Protein AF-A0A931EG71-F1 (afdb_monomer_lite)

Sequence (239 aa):
MAGKKSAISSMVRKRIFQESNSRCAICENADIAVLDIHHIVSVKDGGADAPENLVVLCANCHRKVTHGFLSREEVLAAKRSASTLGSTARGHQRRSANVVSIGGDVHGSIIANNVHLGTKHLPRPKGHPPGSIGADLPKKNYVDYLIRRYHDFRKADESFGRGERFENYNYAILHKNIERTFKAKTFYIPVHRFAELVAYLLSHIDQTIVGKTNRSREIRNYETYEEYLAKQRFGESSP

Secondary structure (DSSP, 8-state):
-----PPPPHHHHHHHHHHTTTS-TTT----GGGEEEEESS-GGGT--S-GGGEEEEEHHHHHHHHTTSS-HHHHHHHHHHHHHHHHH------S--------S-GGGS---S-------PPPP--PPPTTBTTTSHHHHHHHHHHHHHHHHHHHHHGGG--STTSTT--HHHHHHHHHHHHSS-GGGSBGGGHHHHHHHHHHHHHTSHHHHHHHHTT---S--HHHHHHHHHHTTS--

pLDDT: mean 76.43, std 16.27, range [29.75, 94.38]

Structure (mmCIF, N/CA/C/O backbone):
data_AF-A0A931EG71-F1
#
_entry.id   AF-A0A931EG71-F1
#
loop_
_atom_site.group_PDB
_atom_site.id
_atom_site.type_symbol
_atom_site.label_atom_id
_atom_site.label_alt_id
_atom_site.label_comp_id
_atom_site.label_asym_id
_atom_site.label_entity_id
_atom_site.label_seq_id
_atom_site.pdbx_PDB_ins_code
_atom_site.Cartn_x
_atom_site.Cartn_y
_atom_site.Cartn_z
_atom_site.occupancy
_atom_site.B_iso_or_equiv
_atom_site.auth_seq_id
_atom_site.auth_comp_id
_atom_site.auth_asym_id
_atom_site.auth_atom_id
_atom_site.pdbx_PDB_model_num
ATOM 1 N N . MET A 1 1 ? 51.440 -8.183 -17.805 1.00 33.91 1 MET A N 1
ATOM 2 C CA . MET A 1 1 ? 50.604 -7.749 -16.665 1.00 33.91 1 MET A CA 1
ATOM 3 C C . MET A 1 1 ? 49.154 -7.688 -17.123 1.00 33.91 1 MET A C 1
ATOM 5 O O . MET A 1 1 ? 48.846 -6.913 -18.017 1.00 33.91 1 MET A O 1
ATOM 9 N N . ALA A 1 2 ? 48.298 -8.581 -16.622 1.00 37.91 2 ALA A N 1
ATOM 10 C CA . ALA A 1 2 ? 46.907 -8.691 -17.062 1.00 37.91 2 ALA A CA 1
ATOM 11 C C . ALA A 1 2 ? 46.044 -7.645 -16.336 1.00 37.91 2 ALA A C 1
ATOM 13 O O . ALA A 1 2 ? 45.791 -7.766 -15.140 1.00 37.91 2 ALA A O 1
ATOM 14 N N . GLY A 1 3 ? 45.639 -6.597 -17.059 1.00 39.62 3 GLY A N 1
ATOM 15 C CA . GLY A 1 3 ? 44.781 -5.531 -16.548 1.00 39.62 3 GLY A CA 1
ATOM 16 C C . GLY A 1 3 ? 43.428 -6.066 -16.072 1.00 39.62 3 GLY A C 1
ATOM 17 O O . GLY A 1 3 ? 42.742 -6.806 -16.777 1.00 39.62 3 GLY A O 1
ATOM 18 N N . LYS A 1 4 ? 43.073 -5.691 -14.844 1.00 40.22 4 LYS A N 1
ATOM 19 C CA . LYS A 1 4 ? 41.820 -5.993 -14.146 1.00 40.22 4 LYS A CA 1
ATOM 20 C C . LYS A 1 4 ? 40.632 -5.505 -14.992 1.00 40.22 4 LYS A C 1
ATOM 22 O O . LYS A 1 4 ? 40.483 -4.305 -15.188 1.00 40.22 4 LYS A O 1
ATOM 27 N N . LYS A 1 5 ? 39.805 -6.422 -15.511 1.00 48.66 5 LYS A N 1
ATOM 28 C CA . LYS A 1 5 ? 38.585 -6.084 -16.268 1.00 48.66 5 LYS A CA 1
ATOM 29 C C . LYS A 1 5 ? 37.619 -5.333 -15.341 1.00 48.66 5 LYS A C 1
ATOM 31 O O . LYS A 1 5 ? 37.105 -5.937 -14.401 1.00 48.66 5 LYS A O 1
ATOM 36 N N . SER A 1 6 ? 37.379 -4.042 -15.569 1.00 57.34 6 SER A N 1
ATOM 37 C CA . SER A 1 6 ? 36.251 -3.347 -14.945 1.00 57.34 6 SER A CA 1
ATOM 38 C C . SER A 1 6 ? 34.958 -3.919 -15.524 1.00 57.34 6 SER A C 1
ATOM 40 O O . SER A 1 6 ? 34.814 -4.067 -16.735 1.00 57.34 6 SER A O 1
ATOM 42 N N . ALA A 1 7 ? 34.028 -4.319 -14.661 1.00 71.00 7 ALA A N 1
ATOM 43 C CA . ALA A 1 7 ? 32.705 -4.729 -15.108 1.00 71.00 7 ALA A CA 1
ATOM 44 C C . ALA A 1 7 ? 31.924 -3.481 -15.549 1.00 71.00 7 ALA A C 1
ATOM 46 O O . ALA A 1 7 ? 31.849 -2.512 -14.791 1.00 71.00 7 ALA A O 1
ATOM 47 N N . ILE A 1 8 ? 31.326 -3.512 -16.746 1.00 79.19 8 ILE A N 1
ATOM 48 C CA . ILE A 1 8 ? 30.422 -2.452 -17.217 1.00 79.19 8 ILE A CA 1
ATOM 49 C C . ILE A 1 8 ? 29.322 -2.256 -16.166 1.00 79.19 8 ILE A C 1
ATOM 51 O O . ILE A 1 8 ? 28.672 -3.221 -15.754 1.00 79.19 8 ILE A O 1
ATOM 55 N N . SER A 1 9 ? 29.101 -1.008 -15.747 1.00 85.44 9 SER A N 1
ATOM 56 C CA . SER A 1 9 ? 28.069 -0.668 -14.763 1.00 85.44 9 SER A CA 1
ATOM 57 C C . SER A 1 9 ? 26.689 -1.187 -15.188 1.00 85.44 9 SER A C 1
ATOM 59 O O . SER A 1 9 ? 26.303 -1.109 -16.358 1.00 85.44 9 SER A O 1
ATOM 61 N N . SER A 1 10 ? 25.905 -1.668 -14.220 1.00 84.50 10 SER A N 1
ATOM 62 C CA . SER A 1 10 ? 24.545 -2.179 -14.437 1.00 84.50 10 SER A CA 1
ATOM 63 C C . SER A 1 10 ? 23.624 -1.150 -15.107 1.00 84.50 10 SER A C 1
ATOM 65 O O . SER A 1 10 ? 22.796 -1.515 -15.945 1.00 84.50 10 SER A O 1
ATOM 67 N N . MET A 1 11 ? 23.806 0.139 -14.802 1.00 83.62 11 MET A N 1
ATOM 68 C CA . MET A 1 11 ? 23.059 1.238 -15.421 1.00 83.62 11 MET A CA 1
ATOM 69 C C . MET A 1 11 ? 23.388 1.390 -16.908 1.00 83.62 11 MET A C 1
ATOM 71 O O . MET A 1 11 ? 22.479 1.523 -17.727 1.00 83.62 11 MET A O 1
ATOM 75 N N . VAL A 1 12 ? 24.674 1.325 -17.263 1.00 86.44 12 VAL A N 1
ATOM 76 C CA . VAL A 1 12 ? 25.134 1.428 -18.657 1.00 86.44 12 VAL A CA 1
ATOM 77 C C . VAL A 1 12 ? 24.670 0.209 -19.448 1.00 86.44 12 VAL A C 1
ATOM 79 O O . VAL A 1 12 ? 24.100 0.362 -20.525 1.00 86.44 12 VAL A O 1
ATOM 82 N N . ARG A 1 13 ? 24.800 -0.997 -18.878 1.00 87.81 13 ARG A N 1
ATOM 83 C CA . ARG A 1 13 ? 24.289 -2.232 -19.488 1.00 87.81 13 ARG A CA 1
ATOM 84 C C . ARG A 1 13 ? 22.800 -2.117 -19.814 1.00 87.81 13 ARG A C 1
ATOM 86 O O . ARG A 1 13 ? 22.405 -2.353 -20.951 1.00 87.81 13 ARG A O 1
ATOM 93 N N . LYS A 1 14 ? 21.977 -1.706 -18.844 1.00 87.25 14 LYS A N 1
ATOM 94 C CA . LYS A 1 14 ? 20.531 -1.535 -19.046 1.00 87.25 14 LYS A CA 1
ATOM 95 C C . LYS A 1 14 ? 20.222 -0.514 -20.142 1.00 87.25 14 LYS A C 1
ATOM 97 O O . LYS A 1 14 ? 19.368 -0.774 -20.984 1.00 87.25 14 LYS A O 1
ATOM 102 N N . ARG A 1 15 ? 20.929 0.618 -20.145 1.00 86.75 15 ARG A N 1
ATOM 103 C CA . ARG A 1 15 ? 20.759 1.678 -21.144 1.00 86.75 15 ARG A CA 1
ATOM 104 C C . ARG A 1 15 ? 21.063 1.187 -22.560 1.00 86.75 15 ARG A C 1
ATOM 106 O O . ARG A 1 15 ? 20.257 1.414 -23.448 1.00 86.75 15 ARG A O 1
ATOM 113 N N . ILE A 1 16 ? 22.156 0.456 -22.755 1.00 88.38 16 ILE A N 1
ATOM 114 C CA . ILE A 1 16 ? 22.557 -0.055 -24.073 1.00 88.38 16 ILE A CA 1
ATOM 115 C C . ILE A 1 16 ? 21.573 -1.093 -24.626 1.00 88.38 16 ILE A C 1
ATOM 117 O O . ILE A 1 16 ? 21.198 -1.026 -25.794 1.00 88.38 16 ILE A O 1
ATOM 121 N N . PHE A 1 17 ? 21.078 -2.003 -23.783 1.00 89.62 17 PHE A N 1
ATOM 122 C CA . PHE A 1 17 ? 20.014 -2.936 -24.178 1.00 89.62 17 PHE A CA 1
ATOM 123 C C . PHE A 1 17 ? 18.684 -2.233 -24.475 1.00 89.62 17 PHE A C 1
ATOM 125 O O . PHE A 1 17 ? 17.897 -2.715 -25.288 1.00 89.62 17 PHE A O 1
ATOM 132 N N . GLN A 1 18 ? 18.419 -1.099 -23.828 1.00 84.50 18 GLN A N 1
ATOM 133 C CA . GLN A 1 18 ? 17.250 -0.279 -24.125 1.00 84.50 18 GLN A CA 1
ATOM 134 C C . GLN A 1 18 ? 17.413 0.470 -25.456 1.00 84.50 18 GLN A C 1
ATOM 136 O O . GLN A 1 18 ? 16.486 0.468 -26.261 1.00 84.50 18 GLN A O 1
ATOM 141 N N . GLU A 1 19 ? 18.584 1.060 -25.711 1.00 84.69 19 GLU A N 1
ATOM 142 C CA . GLU A 1 19 ? 18.917 1.742 -26.970 1.00 84.69 19 GLU A CA 1
ATOM 143 C C . GLU A 1 19 ? 18.832 0.795 -28.174 1.00 84.69 19 GLU A C 1
ATOM 145 O O . GLU A 1 19 ? 18.360 1.199 -29.232 1.00 84.69 19 GLU A O 1
ATOM 150 N N . SER A 1 20 ? 19.215 -0.476 -28.011 1.00 83.94 20 SER A N 1
ATOM 151 C CA . SER A 1 20 ? 19.126 -1.486 -29.073 1.00 83.94 20 SER A CA 1
ATOM 152 C C . SER A 1 20 ? 17.763 -2.180 -29.181 1.00 83.94 20 SER A C 1
ATOM 154 O O . SER A 1 20 ? 17.624 -3.134 -29.947 1.00 83.94 20 SER A O 1
ATOM 156 N N . ASN A 1 21 ? 16.768 -1.766 -28.385 1.00 87.19 21 ASN A N 1
ATOM 157 C CA . ASN A 1 21 ? 15.480 -2.454 -28.249 1.00 87.19 21 ASN A CA 1
ATOM 158 C C . ASN A 1 21 ? 15.634 -3.970 -27.984 1.00 87.19 21 ASN A C 1
ATOM 160 O O . ASN A 1 21 ? 14.876 -4.791 -28.500 1.00 87.19 21 ASN A O 1
ATOM 164 N N . SER A 1 22 ? 16.659 -4.343 -27.207 1.00 89.88 22 SER A N 1
ATOM 165 C CA . SER A 1 22 ? 17.035 -5.729 -26.896 1.00 89.88 22 SER A CA 1
ATOM 166 C C . SER A 1 22 ? 17.212 -6.611 -28.135 1.00 89.88 22 SER A C 1
ATOM 168 O O . SER A 1 22 ? 16.825 -7.777 -28.143 1.00 89.88 22 SER A O 1
ATOM 170 N N . ARG A 1 23 ? 17.801 -6.044 -29.192 1.00 90.94 23 ARG A N 1
ATOM 171 C CA . ARG A 1 23 ? 18.134 -6.743 -30.434 1.00 90.94 23 ARG A CA 1
ATOM 172 C C . ARG A 1 23 ? 19.602 -6.566 -30.791 1.00 90.94 23 ARG A C 1
ATOM 174 O O . ARG A 1 23 ? 20.257 -5.616 -30.358 1.00 90.94 23 ARG A O 1
ATOM 181 N N . CYS A 1 24 ? 20.114 -7.488 -31.600 1.00 92.62 24 CYS A N 1
ATOM 182 C CA . CYS A 1 24 ? 21.411 -7.341 -32.250 1.00 92.62 24 CYS A CA 1
ATOM 183 C C . CYS A 1 24 ? 21.376 -6.151 -33.219 1.00 92.62 24 CYS A C 1
ATOM 185 O O . CYS A 1 24 ? 20.519 -6.110 -34.097 1.00 92.62 24 CYS A O 1
ATOM 187 N N . ALA A 1 25 ? 22.340 -5.234 -33.122 1.00 91.12 25 ALA A N 1
ATOM 188 C CA . ALA A 1 25 ? 22.401 -4.054 -33.987 1.00 91.12 25 ALA A CA 1
ATOM 189 C C . ALA A 1 25 ? 22.634 -4.378 -35.477 1.00 91.12 25 ALA A C 1
ATOM 191 O O . ALA A 1 25 ? 22.401 -3.523 -36.320 1.00 91.12 25 ALA A O 1
ATOM 192 N N . ILE A 1 26 ? 23.103 -5.590 -35.804 1.00 90.31 26 ILE A N 1
ATOM 193 C CA . ILE A 1 26 ? 23.514 -5.971 -37.168 1.00 90.31 26 ILE A CA 1
ATOM 194 C C . ILE A 1 26 ? 22.490 -6.873 -37.858 1.00 90.31 26 ILE A C 1
ATOM 196 O O . ILE A 1 26 ? 22.184 -6.670 -39.024 1.00 90.31 26 ILE A O 1
ATOM 200 N N . CYS A 1 27 ? 21.985 -7.894 -37.164 1.00 90.12 27 CYS A N 1
ATOM 201 C CA . CYS A 1 27 ? 21.067 -8.882 -37.745 1.00 90.12 27 CYS A CA 1
ATOM 202 C C . CYS A 1 27 ? 19.689 -8.911 -37.077 1.00 90.12 27 CYS A C 1
ATOM 204 O O . CYS A 1 27 ? 18.918 -9.832 -37.319 1.00 90.12 27 CYS A O 1
ATOM 206 N N . GLU A 1 28 ? 19.415 -7.958 -36.182 1.00 87.12 28 GLU A N 1
ATOM 207 C CA . GLU A 1 28 ? 18.121 -7.757 -35.514 1.00 87.12 28 GLU A CA 1
ATOM 208 C C . GLU A 1 28 ? 17.595 -8.933 -34.676 1.00 87.12 28 GLU A C 1
ATOM 210 O O . GLU A 1 28 ? 16.453 -8.893 -34.205 1.00 87.12 28 GLU A O 1
ATOM 215 N N . ASN A 1 29 ? 18.426 -9.956 -34.435 1.00 88.94 29 ASN A N 1
ATOM 216 C CA . ASN A 1 29 ? 18.076 -11.087 -33.580 1.00 88.94 29 ASN A CA 1
ATOM 217 C C . ASN A 1 29 ? 17.620 -10.585 -32.198 1.00 88.94 29 ASN A C 1
ATOM 219 O O . ASN A 1 29 ? 18.338 -9.815 -31.556 1.00 88.94 29 ASN A O 1
ATOM 223 N N . ALA A 1 30 ? 16.432 -11.022 -31.779 1.00 88.38 30 ALA A N 1
ATOM 224 C CA . ALA A 1 30 ? 15.749 -10.610 -30.556 1.00 88.38 30 ALA A CA 1
ATOM 225 C C . ALA A 1 30 ? 15.882 -11.622 -29.404 1.00 88.38 30 ALA A C 1
ATOM 227 O O . ALA A 1 30 ? 15.316 -11.401 -28.334 1.00 88.38 30 ALA A O 1
ATOM 228 N N . ASP A 1 31 ? 16.591 -12.736 -29.606 1.00 89.06 31 ASP A N 1
ATOM 229 C CA . ASP A 1 31 ? 16.857 -13.694 -28.536 1.00 89.06 31 ASP A CA 1
ATOM 230 C C . ASP A 1 31 ? 17.871 -13.116 -27.540 1.00 89.06 31 ASP A C 1
ATOM 232 O O . ASP A 1 31 ? 19.080 -13.121 -27.766 1.00 89.06 31 ASP A O 1
ATOM 236 N N . ILE A 1 32 ? 17.352 -12.609 -26.420 1.00 86.88 32 ILE A N 1
ATOM 237 C CA . ILE A 1 32 ? 18.114 -11.934 -25.365 1.00 86.88 32 ILE A CA 1
ATOM 238 C C . ILE A 1 32 ? 19.208 -12.842 -24.783 1.00 86.88 32 ILE A C 1
ATOM 240 O O . ILE A 1 32 ? 20.245 -12.333 -24.360 1.00 86.88 32 ILE A O 1
ATOM 244 N N . ALA A 1 33 ? 19.017 -14.168 -24.781 1.00 88.12 33 ALA A N 1
ATOM 245 C CA . ALA A 1 33 ? 19.961 -15.108 -24.176 1.00 88.12 33 ALA A CA 1
ATOM 246 C C . ALA A 1 33 ? 21.307 -15.178 -24.914 1.00 88.12 33 ALA A C 1
ATOM 248 O O . ALA A 1 33 ? 22.312 -15.557 -24.316 1.00 88.12 33 ALA A O 1
ATOM 249 N N . VAL A 1 34 ? 21.336 -14.800 -26.196 1.00 89.25 34 VAL A N 1
ATOM 250 C CA . VAL A 1 34 ? 22.542 -14.843 -27.041 1.00 89.25 34 VAL A CA 1
ATOM 251 C C . VAL A 1 34 ? 23.130 -13.460 -27.330 1.00 89.25 34 VAL A C 1
ATOM 253 O O . VAL A 1 34 ? 24.045 -13.352 -28.153 1.00 89.25 34 VAL A O 1
ATOM 256 N N . LEU A 1 35 ? 22.578 -12.404 -26.719 1.00 92.12 35 LEU A N 1
ATOM 257 C CA . LEU A 1 35 ? 23.026 -11.024 -26.894 1.00 92.12 35 LEU A CA 1
ATOM 258 C C . LEU A 1 35 ? 24.082 -10.643 -25.858 1.00 92.12 35 LEU A C 1
ATOM 260 O O . LEU A 1 35 ? 23.861 -10.738 -24.652 1.00 92.12 35 LEU A O 1
ATOM 264 N N . ASP A 1 36 ? 25.179 -10.085 -26.353 1.00 91.81 36 ASP A N 1
ATOM 265 C CA . ASP A 1 36 ? 26.282 -9.564 -25.563 1.00 91.81 36 ASP A CA 1
ATOM 266 C C . ASP A 1 36 ? 26.619 -8.126 -25.967 1.00 91.81 36 ASP A C 1
ATOM 268 O O . ASP A 1 36 ? 26.303 -7.660 -27.066 1.00 91.81 36 ASP A O 1
ATOM 272 N N . ILE A 1 37 ? 27.267 -7.404 -25.051 1.00 92.50 37 ILE A N 1
ATOM 273 C CA . ILE A 1 37 ? 27.765 -6.052 -25.309 1.00 92.50 37 ILE A CA 1
ATOM 274 C C . ILE A 1 37 ? 29.190 -6.146 -25.842 1.00 92.50 37 ILE A C 1
ATOM 276 O O . ILE A 1 37 ? 30.062 -6.732 -25.203 1.00 92.50 37 ILE A O 1
ATOM 280 N N . HIS A 1 38 ? 29.416 -5.511 -26.983 1.00 90.12 38 HIS A N 1
ATOM 281 C CA . HIS A 1 38 ? 30.714 -5.376 -27.620 1.00 90.12 38 HIS A CA 1
ATOM 282 C C . HIS A 1 38 ? 31.219 -3.932 -27.531 1.00 90.12 38 HIS A C 1
ATOM 284 O O . HIS A 1 38 ? 30.452 -2.988 -27.742 1.00 90.12 38 HIS A O 1
ATOM 290 N N . HIS A 1 39 ? 32.512 -3.762 -27.256 1.00 91.56 39 HIS A N 1
ATOM 291 C CA . HIS A 1 39 ? 33.197 -2.473 -27.347 1.00 91.56 39 HIS A CA 1
ATOM 292 C C . HIS A 1 39 ? 33.648 -2.218 -28.785 1.00 91.56 39 HIS A C 1
ATOM 294 O O . HIS A 1 39 ? 34.433 -2.988 -29.324 1.00 91.56 39 HIS A O 1
ATOM 300 N N . ILE A 1 40 ? 33.186 -1.124 -29.390 1.00 88.56 40 ILE A N 1
ATOM 301 C CA . ILE A 1 40 ? 33.523 -0.737 -30.771 1.00 88.56 40 ILE A CA 1
ATOM 302 C C . ILE A 1 40 ? 35.018 -0.415 -30.898 1.00 88.56 40 ILE A C 1
ATOM 304 O O . ILE A 1 40 ? 35.665 -0.794 -31.871 1.00 88.56 40 ILE A O 1
ATOM 308 N N . VAL A 1 41 ? 35.567 0.295 -29.912 1.00 86.62 41 VAL A N 1
ATOM 309 C CA . VAL A 1 41 ? 37.006 0.3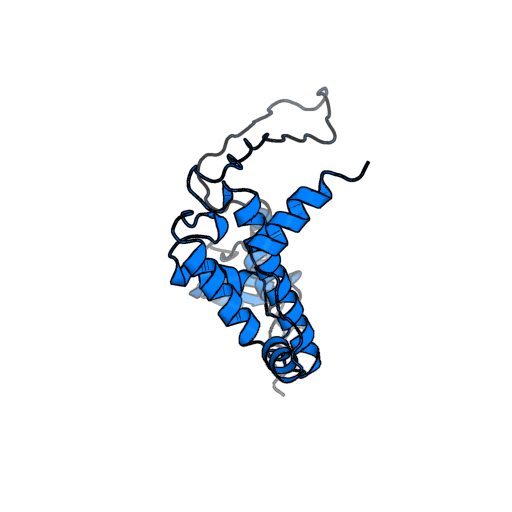95 -29.658 1.00 86.62 41 VAL A CA 1
ATOM 310 C C . VAL A 1 41 ? 37.320 -0.543 -28.513 1.00 86.62 41 VAL A C 1
ATOM 312 O O . VAL A 1 41 ? 36.786 -0.361 -27.417 1.00 86.62 41 VAL A O 1
ATOM 315 N N . SER A 1 42 ? 38.184 -1.525 -28.754 1.00 84.44 42 SER A N 1
ATOM 316 C CA . SER A 1 42 ? 38.588 -2.487 -27.732 1.00 84.44 42 SER A CA 1
ATOM 317 C C . SER A 1 42 ? 39.169 -1.780 -26.508 1.00 84.44 42 SER A C 1
ATOM 319 O O . SER A 1 42 ? 39.898 -0.797 -26.624 1.00 84.44 42 SER A O 1
ATOM 321 N N . VAL A 1 43 ? 38.950 -2.345 -25.320 1.00 83.94 43 VAL A N 1
ATOM 322 C CA . VAL A 1 43 ? 39.554 -1.840 -24.070 1.00 83.94 43 VAL A CA 1
ATOM 323 C C . VAL A 1 43 ? 41.089 -1.816 -24.149 1.00 83.94 43 VAL A C 1
ATOM 325 O O . VAL A 1 43 ? 41.727 -0.929 -23.592 1.00 83.94 43 VAL A O 1
ATOM 328 N N . LYS A 1 44 ? 41.694 -2.759 -24.889 1.00 81.06 44 LYS A N 1
ATOM 329 C CA . LYS A 1 44 ? 43.148 -2.800 -25.136 1.00 81.06 44 LYS A CA 1
ATOM 330 C C . LYS A 1 44 ? 43.661 -1.589 -25.923 1.00 81.06 44 LYS A C 1
ATOM 332 O O . LYS A 1 44 ? 44.795 -1.184 -25.704 1.00 81.06 44 LYS A O 1
ATOM 337 N N . ASP A 1 45 ? 42.810 -1.008 -26.765 1.00 81.19 45 ASP A N 1
ATOM 338 C CA . ASP A 1 45 ? 43.120 0.142 -27.619 1.00 81.19 45 ASP A CA 1
ATOM 339 C C . ASP A 1 45 ? 42.651 1.466 -26.980 1.00 81.19 45 ASP A C 1
ATOM 341 O O . ASP A 1 45 ? 42.534 2.486 -27.655 1.00 81.19 45 ASP A O 1
ATOM 345 N N . GLY A 1 46 ? 42.341 1.458 -25.675 1.00 81.31 46 GLY A N 1
ATOM 346 C CA . GLY A 1 46 ? 41.891 2.638 -24.929 1.00 81.31 46 GLY A CA 1
ATOM 347 C C . GLY A 1 46 ? 40.384 2.909 -24.992 1.00 81.31 46 GLY A C 1
ATOM 348 O O . GLY A 1 46 ? 39.942 4.006 -24.655 1.00 81.31 46 GLY A O 1
ATOM 349 N N . GLY A 1 47 ? 39.573 1.935 -25.414 1.00 83.44 47 GLY A N 1
ATOM 350 C CA . GLY A 1 47 ? 38.119 2.075 -25.447 1.00 83.44 47 GLY A CA 1
ATOM 351 C C . GLY A 1 47 ? 37.489 2.221 -24.058 1.00 83.44 47 GLY A C 1
ATOM 352 O O . GLY A 1 47 ? 37.680 1.368 -23.192 1.00 83.44 47 GLY A O 1
ATOM 353 N N . ALA A 1 48 ? 36.694 3.275 -23.862 1.00 84.62 48 ALA A N 1
ATOM 354 C CA . ALA A 1 48 ? 35.957 3.519 -22.622 1.00 84.62 48 ALA A CA 1
ATOM 355 C C . ALA A 1 48 ? 34.682 2.659 -22.511 1.00 84.62 48 ALA A C 1
ATOM 357 O O . ALA A 1 48 ? 34.075 2.306 -23.524 1.00 84.62 48 ALA A O 1
ATOM 358 N N . ASP A 1 49 ? 34.206 2.430 -21.281 1.00 86.31 49 ASP A N 1
ATOM 359 C CA . ASP A 1 49 ? 32.894 1.826 -20.963 1.00 86.31 49 ASP A CA 1
ATOM 360 C C . ASP A 1 49 ? 31.726 2.830 -21.132 1.00 86.31 49 ASP A C 1
ATOM 362 O O . ASP A 1 49 ? 30.716 2.782 -20.427 1.00 86.31 49 ASP A O 1
ATOM 366 N N . ALA A 1 50 ? 31.882 3.789 -22.046 1.00 85.31 50 ALA A N 1
ATOM 367 C CA . ALA A 1 50 ? 30.896 4.818 -22.337 1.00 85.31 50 ALA A CA 1
ATOM 368 C C . ALA A 1 50 ? 29.840 4.274 -23.310 1.00 85.31 50 ALA A C 1
ATOM 370 O O . ALA A 1 50 ? 30.189 3.511 -24.218 1.00 85.31 50 ALA A O 1
ATOM 371 N N . PRO A 1 51 ? 28.555 4.646 -23.168 1.00 85.19 51 PRO A N 1
ATOM 372 C CA . PRO A 1 51 ? 27.501 4.091 -24.001 1.00 85.19 51 PRO A CA 1
ATOM 373 C C . PRO A 1 51 ? 27.748 4.327 -25.494 1.00 85.19 51 PRO A C 1
ATOM 375 O O . PRO A 1 51 ? 27.389 3.481 -26.299 1.00 85.19 51 PRO A O 1
ATOM 378 N N . GLU A 1 52 ? 28.454 5.388 -25.885 1.00 86.31 52 GLU A N 1
ATOM 379 C CA . GLU A 1 52 ? 28.841 5.713 -27.262 1.00 86.31 52 GLU A CA 1
ATOM 380 C C . GLU A 1 52 ? 29.815 4.688 -27.869 1.00 86.31 52 GLU A C 1
ATOM 382 O O . GLU A 1 52 ? 29.780 4.454 -29.079 1.00 86.31 52 GLU A O 1
ATOM 387 N N . ASN A 1 53 ? 30.600 3.996 -27.041 1.00 90.06 53 ASN A N 1
ATOM 388 C CA . ASN A 1 53 ? 31.559 2.972 -27.457 1.00 90.06 53 ASN A CA 1
ATOM 389 C C . ASN A 1 53 ? 31.011 1.533 -27.354 1.00 90.06 53 ASN A C 1
ATOM 391 O O . ASN A 1 53 ? 31.714 0.583 -27.683 1.00 90.06 53 ASN A O 1
ATOM 395 N N . LEU A 1 54 ? 29.765 1.345 -26.908 1.00 91.19 54 LEU A N 1
ATOM 396 C CA . LEU A 1 54 ? 29.169 0.021 -26.685 1.00 91.19 54 LEU A CA 1
ATOM 397 C C . LEU A 1 54 ? 28.070 -0.295 -27.705 1.00 91.19 54 LEU A C 1
ATOM 399 O O . LEU A 1 54 ? 27.320 0.591 -28.111 1.00 91.19 54 LEU A O 1
ATOM 403 N N . VAL A 1 55 ? 27.941 -1.556 -28.112 1.00 92.25 55 VAL A N 1
ATOM 404 C CA . VAL A 1 55 ? 26.886 -2.018 -29.029 1.00 92.25 55 VAL A CA 1
ATOM 405 C C . VAL A 1 55 ? 26.407 -3.418 -28.647 1.00 92.25 55 VAL A C 1
ATOM 407 O O . VAL A 1 55 ? 27.203 -4.249 -28.220 1.00 92.25 55 VAL A O 1
ATOM 410 N N . VAL A 1 56 ? 25.106 -3.691 -28.790 1.00 94.38 56 VAL A N 1
ATOM 411 C CA . VAL A 1 56 ? 24.535 -5.027 -28.541 1.00 94.38 56 VAL A CA 1
ATOM 412 C C . VAL A 1 56 ? 24.633 -5.877 -29.800 1.00 94.38 56 VAL A C 1
ATOM 414 O O . VAL A 1 56 ? 24.093 -5.506 -30.843 1.00 94.38 56 VAL A O 1
ATOM 417 N N . LEU A 1 57 ? 25.281 -7.036 -29.698 1.00 93.25 57 LEU A N 1
ATOM 418 C CA . LEU A 1 57 ? 25.454 -7.994 -30.789 1.00 93.25 57 LEU A CA 1
ATOM 419 C C . LEU A 1 57 ? 25.106 -9.408 -30.322 1.00 93.25 57 LEU A C 1
ATOM 421 O O . LEU A 1 57 ? 25.343 -9.765 -29.175 1.00 93.25 57 LEU A O 1
ATOM 425 N N . CYS A 1 58 ? 24.591 -10.247 -31.221 1.00 94.00 58 CYS A N 1
ATOM 426 C CA . CYS A 1 58 ? 24.484 -11.679 -30.943 1.00 94.00 58 CYS A CA 1
ATOM 427 C C . CYS A 1 58 ? 25.855 -12.365 -31.054 1.00 94.00 58 CYS A C 1
ATOM 429 O O . CYS A 1 58 ? 26.741 -11.869 -31.755 1.00 94.00 58 CYS A O 1
ATOM 431 N N . ALA A 1 59 ? 26.010 -13.550 -30.459 1.00 91.88 59 ALA A N 1
ATOM 432 C CA . ALA A 1 59 ? 27.256 -14.329 -30.493 1.00 91.88 59 ALA A CA 1
ATOM 433 C C . ALA A 1 59 ? 27.866 -14.514 -31.905 1.00 91.88 59 ALA A C 1
ATOM 435 O O . ALA A 1 59 ? 29.087 -14.552 -32.070 1.00 91.88 59 ALA A O 1
ATOM 436 N N . ASN A 1 60 ? 27.037 -14.601 -32.951 1.00 92.06 60 ASN A N 1
ATOM 437 C CA . ASN A 1 60 ? 27.509 -14.724 -34.335 1.00 92.06 60 ASN A CA 1
ATOM 438 C C . ASN A 1 60 ? 28.083 -13.410 -34.877 1.00 92.06 60 ASN A C 1
ATOM 440 O O . ASN A 1 60 ? 29.191 -13.399 -35.412 1.00 92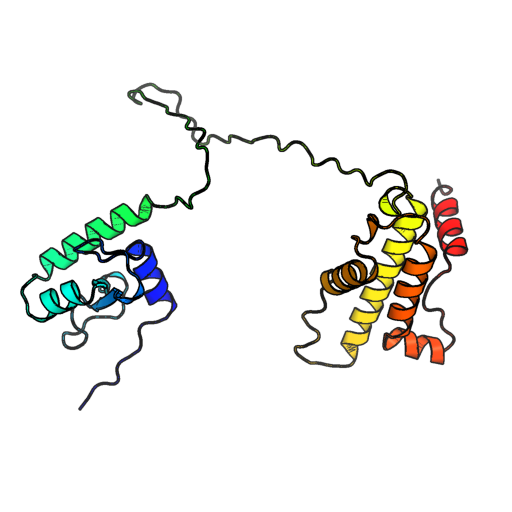.06 60 ASN A O 1
ATOM 444 N N . CYS A 1 61 ? 27.359 -12.300 -34.721 1.00 92.31 61 CYS A N 1
ATOM 445 C CA . CYS A 1 61 ? 27.828 -10.982 -35.149 1.00 92.31 61 CYS A CA 1
ATOM 446 C C . CYS A 1 61 ? 29.032 -10.519 -34.324 1.00 92.31 61 CYS A C 1
ATOM 448 O O . CYS A 1 61 ? 29.977 -9.974 -34.882 1.00 92.31 61 CYS A O 1
ATOM 450 N N . HIS A 1 62 ? 29.050 -10.819 -33.026 1.00 92.94 62 HIS A N 1
ATOM 451 C CA . HIS A 1 62 ? 30.169 -10.511 -32.143 1.00 92.94 62 HIS A CA 1
ATOM 452 C C . HIS A 1 62 ? 31.482 -11.157 -32.620 1.00 92.94 62 HIS A C 1
ATOM 454 O O . HIS A 1 62 ? 32.519 -10.493 -32.697 1.00 92.94 62 HIS A O 1
ATOM 460 N N . ARG A 1 63 ? 31.431 -12.433 -33.033 1.00 90.19 63 ARG A N 1
ATOM 461 C CA . ARG A 1 63 ? 32.581 -13.131 -33.631 1.00 90.19 63 ARG A CA 1
ATOM 462 C C . ARG A 1 63 ? 33.008 -12.510 -34.959 1.00 90.19 63 ARG A C 1
ATOM 464 O O . ARG A 1 63 ? 34.200 -12.306 -35.161 1.00 90.19 63 ARG A O 1
ATOM 471 N N . LYS A 1 64 ? 32.062 -12.168 -35.840 1.00 89.44 64 LYS A N 1
ATOM 472 C CA . LYS A 1 64 ? 32.372 -11.532 -37.135 1.00 89.44 64 LYS A CA 1
ATOM 473 C C . LYS A 1 64 ? 33.145 -10.222 -36.968 1.00 89.44 64 LYS A C 1
ATOM 475 O O . LYS A 1 64 ? 34.129 -10.023 -37.670 1.00 89.44 64 LYS A O 1
ATOM 480 N N . VAL A 1 65 ? 32.745 -9.379 -36.012 1.00 89.56 65 VAL A N 1
ATOM 481 C CA . VAL A 1 65 ? 33.460 -8.129 -35.701 1.00 89.56 65 VAL A CA 1
ATOM 482 C C . VAL A 1 65 ? 34.842 -8.421 -35.112 1.00 89.56 65 VAL A C 1
ATOM 484 O O . VAL A 1 65 ? 35.833 -7.866 -35.568 1.00 89.56 65 VAL A O 1
ATOM 487 N N . THR A 1 66 ? 34.935 -9.358 -34.163 1.00 85.81 66 THR A N 1
ATOM 488 C CA . THR A 1 66 ? 36.214 -9.722 -33.522 1.00 85.81 66 THR A CA 1
ATOM 489 C C . THR A 1 66 ? 37.248 -10.257 -34.521 1.00 85.81 66 THR A C 1
ATOM 491 O O . THR A 1 66 ? 38.438 -9.998 -34.375 1.00 85.81 66 THR A O 1
ATOM 494 N N . HIS A 1 67 ? 36.804 -10.989 -35.546 1.00 86.75 67 HIS A N 1
ATOM 495 C CA . HIS A 1 67 ? 37.663 -11.532 -36.603 1.00 86.75 67 HIS A CA 1
ATOM 496 C C . HIS A 1 67 ? 37.857 -10.581 -37.800 1.00 86.75 67 HIS A C 1
ATOM 498 O O . HIS A 1 67 ? 38.486 -10.974 -38.777 1.00 86.75 67 HIS A O 1
ATOM 504 N N . GLY A 1 68 ? 37.332 -9.351 -37.746 1.00 83.00 68 GLY A N 1
ATOM 505 C CA . GLY A 1 68 ? 37.533 -8.341 -38.790 1.00 83.00 68 GLY A CA 1
ATOM 506 C C . GLY A 1 68 ? 36.703 -8.534 -40.065 1.00 83.00 68 GLY A C 1
ATOM 507 O O . GLY A 1 68 ? 36.965 -7.867 -41.058 1.00 83.00 68 GLY A O 1
ATOM 508 N N . PHE A 1 69 ? 35.685 -9.401 -40.052 1.00 84.81 69 PHE A N 1
ATOM 509 C CA . PHE A 1 69 ? 34.739 -9.546 -41.174 1.00 84.81 69 PHE A CA 1
ATOM 510 C C . PHE A 1 69 ? 33.748 -8.384 -41.279 1.00 84.81 69 PHE A C 1
ATOM 512 O O . PHE A 1 69 ? 33.015 -8.289 -42.257 1.00 84.81 69 PHE A O 1
ATOM 519 N N . LEU A 1 70 ? 33.677 -7.555 -40.240 1.00 85.62 70 LEU A N 1
ATOM 520 C CA . LEU A 1 70 ? 32.885 -6.337 -40.194 1.00 85.62 70 LEU A CA 1
ATOM 521 C C . LEU A 1 70 ? 33.792 -5.219 -39.702 1.00 85.62 70 LEU A C 1
ATOM 523 O O . LEU A 1 70 ? 34.403 -5.330 -38.636 1.00 85.62 70 LEU A O 1
ATOM 527 N N . SER A 1 71 ? 33.877 -4.156 -40.488 1.00 86.69 71 SER A N 1
ATOM 528 C CA . SER A 1 71 ? 34.661 -2.974 -40.167 1.00 86.69 71 SER A CA 1
ATOM 529 C C . SER A 1 71 ? 34.018 -2.169 -39.036 1.00 86.69 71 SER A C 1
ATOM 531 O O . SER A 1 71 ? 32.810 -2.215 -38.782 1.00 86.69 71 SER A O 1
ATOM 533 N N . ARG A 1 72 ? 34.835 -1.364 -38.355 1.00 83.00 72 ARG A N 1
ATOM 534 C CA . ARG A 1 72 ? 34.368 -0.457 -37.298 1.00 83.00 72 ARG A CA 1
ATOM 535 C C . ARG A 1 72 ? 33.301 0.520 -37.805 1.00 83.00 72 ARG A C 1
ATOM 537 O O . ARG A 1 72 ? 32.385 0.870 -37.062 1.00 83.00 72 ARG A O 1
ATOM 544 N N . GLU A 1 73 ? 33.414 0.951 -39.056 1.00 85.38 73 GLU A N 1
ATOM 545 C CA . GLU A 1 73 ? 32.477 1.876 -39.694 1.00 85.38 73 GLU A CA 1
ATOM 546 C C . GLU A 1 73 ? 31.096 1.244 -39.882 1.00 85.38 73 GLU A C 1
ATOM 548 O O . GLU A 1 73 ? 30.088 1.873 -39.551 1.00 85.38 73 GLU A O 1
ATOM 553 N N . GLU A 1 74 ? 31.048 -0.021 -40.306 1.00 85.69 74 GLU A N 1
ATOM 554 C CA . GLU A 1 74 ? 29.807 -0.793 -40.432 1.00 85.69 74 GLU A CA 1
ATOM 555 C C . GLU A 1 74 ? 29.128 -0.994 -39.075 1.00 85.69 74 GLU A C 1
ATOM 557 O O . GLU A 1 74 ? 27.915 -0.823 -38.950 1.00 85.69 74 GLU A O 1
ATOM 562 N N . VAL A 1 75 ? 29.902 -1.282 -38.025 1.00 87.62 75 VAL A N 1
ATOM 563 C CA . VAL A 1 75 ? 29.373 -1.430 -36.660 1.00 87.62 75 VAL A CA 1
ATOM 564 C C . VAL A 1 75 ? 28.819 -0.104 -36.126 1.00 87.62 75 VAL A C 1
ATOM 566 O O . VAL A 1 75 ? 27.756 -0.078 -35.501 1.00 87.62 75 VAL A O 1
ATOM 569 N N . LEU A 1 76 ? 29.499 1.014 -36.393 1.00 87.19 76 LEU A N 1
ATOM 570 C CA . LEU A 1 76 ? 29.022 2.350 -36.027 1.00 87.19 76 LEU A CA 1
ATOM 571 C C . LEU A 1 76 ? 27.753 2.735 -36.794 1.00 87.19 76 LEU A C 1
ATOM 573 O O . LEU A 1 76 ? 26.838 3.312 -36.204 1.00 87.19 76 LEU A O 1
ATOM 577 N N . ALA A 1 77 ? 27.677 2.409 -38.085 1.00 86.38 77 ALA A N 1
ATOM 578 C CA . ALA A 1 77 ? 26.480 2.619 -38.890 1.00 86.38 77 ALA A CA 1
ATOM 579 C C . ALA A 1 77 ? 25.300 1.797 -38.355 1.00 86.38 77 ALA A C 1
ATOM 581 O O . ALA A 1 77 ? 24.235 2.358 -38.101 1.00 86.38 77 ALA A O 1
ATOM 582 N N . ALA A 1 78 ? 25.520 0.510 -38.078 1.00 84.75 78 ALA A N 1
ATOM 583 C CA . ALA A 1 78 ? 24.529 -0.388 -37.493 1.00 84.75 78 ALA A CA 1
ATOM 584 C C . ALA A 1 78 ? 24.005 0.124 -36.140 1.00 84.75 78 ALA A C 1
ATOM 586 O O . ALA A 1 78 ? 22.798 0.151 -35.895 1.00 84.75 78 ALA A O 1
ATOM 587 N N . LYS A 1 79 ? 24.898 0.618 -35.275 1.00 87.19 79 LYS A N 1
ATOM 588 C CA . LYS A 1 79 ? 24.515 1.230 -33.999 1.00 87.19 79 LYS A CA 1
ATOM 589 C C . LYS A 1 79 ? 23.645 2.475 -34.178 1.00 87.19 79 LYS A C 1
ATOM 591 O O . LYS A 1 79 ? 22.654 2.618 -33.462 1.00 87.19 79 LYS A O 1
ATOM 596 N N . ARG A 1 80 ? 24.000 3.369 -35.110 1.00 85.44 80 ARG A N 1
ATOM 597 C CA . ARG A 1 80 ? 23.196 4.567 -35.405 1.00 85.44 80 ARG A CA 1
ATOM 598 C C . ARG A 1 80 ? 21.787 4.165 -35.833 1.00 85.44 80 ARG A C 1
ATOM 600 O O . ARG A 1 80 ? 20.828 4.630 -35.221 1.00 85.44 80 ARG A O 1
ATOM 607 N N . SER A 1 81 ? 21.669 3.225 -36.768 1.00 81.69 81 SER A N 1
ATOM 608 C CA . SER A 1 81 ? 20.378 2.706 -37.231 1.00 81.69 81 SER A CA 1
ATOM 609 C C . SER A 1 81 ? 19.552 2.097 -36.091 1.00 81.69 81 SER A C 1
ATOM 611 O O . SER A 1 81 ? 18.379 2.434 -35.931 1.00 81.69 81 SER A O 1
ATOM 613 N N . ALA A 1 82 ? 20.171 1.276 -35.235 1.00 75.12 82 ALA A N 1
ATOM 614 C CA . ALA A 1 82 ? 19.503 0.665 -34.085 1.00 75.12 82 ALA A CA 1
ATOM 615 C C . ALA A 1 82 ? 19.007 1.708 -33.060 1.00 75.12 82 ALA A C 1
ATOM 617 O O . ALA A 1 82 ? 17.896 1.586 -32.545 1.00 75.12 82 ALA A O 1
ATOM 618 N N . SER A 1 83 ? 19.789 2.767 -32.814 1.00 69.38 83 SER A N 1
ATOM 619 C CA . SER A 1 83 ? 19.416 3.845 -31.887 1.00 69.38 83 SER A CA 1
ATOM 620 C C . SER A 1 83 ? 18.227 4.683 -32.381 1.00 69.38 83 SER A C 1
ATOM 622 O O . SER A 1 83 ? 17.366 5.071 -31.588 1.00 69.38 83 SER A O 1
ATOM 624 N N . THR A 1 84 ? 18.112 4.906 -33.695 1.00 61.81 84 THR A N 1
ATOM 625 C CA . THR A 1 84 ? 16.980 5.634 -34.291 1.00 61.81 84 THR A CA 1
ATOM 626 C C . THR A 1 84 ? 15.677 4.839 -34.148 1.00 61.81 84 THR A C 1
ATOM 628 O O . THR A 1 84 ? 14.657 5.403 -33.750 1.00 61.81 84 THR A O 1
ATOM 631 N N . LEU A 1 85 ? 15.730 3.517 -34.346 1.00 56.94 85 LEU A N 1
ATOM 632 C CA . LEU A 1 85 ? 14.596 2.595 -34.173 1.00 56.94 85 LEU A CA 1
ATOM 633 C C . LEU A 1 85 ? 14.137 2.449 -32.704 1.00 56.94 85 LEU A C 1
ATOM 635 O O . LEU A 1 85 ? 12.949 2.234 -32.443 1.00 56.94 85 LEU A O 1
ATOM 639 N N . GLY A 1 86 ? 15.046 2.610 -31.733 1.00 51.69 86 GLY A N 1
ATOM 640 C CA . GLY A 1 86 ? 14.746 2.558 -30.293 1.00 51.69 86 GLY A CA 1
ATOM 641 C C . GLY A 1 86 ? 13.905 3.734 -29.771 1.00 51.69 86 GLY A C 1
ATOM 642 O O . GLY A 1 86 ? 13.214 3.607 -28.758 1.00 51.69 86 GLY A O 1
ATOM 643 N N . SER A 1 87 ? 13.894 4.863 -30.487 1.00 49.78 87 SER A N 1
ATOM 644 C CA . SER A 1 87 ? 13.110 6.063 -30.137 1.00 49.78 87 SER A CA 1
ATOM 645 C C . SER A 1 87 ? 11.618 5.905 -30.457 1.00 49.78 87 SER A C 1
ATOM 647 O O . SER A 1 87 ? 10.765 6.486 -29.786 1.00 49.78 87 SER A O 1
ATOM 649 N N . THR A 1 88 ? 11.303 5.095 -31.471 1.00 45.62 88 THR A N 1
ATOM 650 C CA . THR A 1 88 ? 9.954 4.872 -32.018 1.00 45.62 88 THR A CA 1
ATOM 651 C C . THR A 1 88 ? 9.245 3.646 -31.436 1.00 45.62 88 THR A C 1
ATOM 653 O O . THR A 1 88 ? 8.045 3.471 -31.630 1.00 45.62 88 THR A O 1
ATOM 656 N N . ALA A 1 89 ? 9.948 2.805 -30.673 1.00 43.81 89 ALA A N 1
ATOM 657 C CA . ALA A 1 89 ? 9.416 1.560 -30.119 1.00 43.81 89 ALA A CA 1
ATOM 658 C C . ALA A 1 89 ? 8.975 1.695 -28.648 1.00 43.81 89 ALA A C 1
ATOM 660 O O . ALA A 1 89 ? 9.347 0.897 -27.791 1.00 43.81 89 ALA A O 1
ATOM 661 N N . ARG A 1 90 ? 8.132 2.686 -28.324 1.00 41.47 90 ARG A N 1
ATOM 662 C CA . ARG A 1 90 ? 7.300 2.617 -27.106 1.00 41.47 90 ARG A CA 1
ATOM 663 C C . ARG A 1 90 ? 5.924 2.083 -27.475 1.00 41.47 90 ARG A C 1
ATOM 665 O O . ARG A 1 90 ? 4.975 2.835 -27.647 1.00 41.47 90 ARG A O 1
ATOM 672 N N . GLY A 1 91 ? 5.830 0.765 -27.583 1.00 39.50 91 GLY A N 1
ATOM 673 C CA . GLY A 1 91 ? 4.585 0.071 -27.890 1.00 39.50 91 GLY A CA 1
ATOM 674 C C . GLY A 1 91 ? 4.495 -1.241 -27.134 1.00 39.50 91 GLY A C 1
ATOM 675 O O . GLY A 1 91 ? 4.573 -2.311 -27.724 1.00 39.50 91 GLY A O 1
ATOM 676 N N . HIS A 1 92 ? 4.344 -1.159 -25.812 1.00 42.19 92 HIS A N 1
ATOM 677 C CA . HIS A 1 92 ? 3.798 -2.259 -25.026 1.00 42.19 92 HIS A CA 1
ATOM 678 C C . HIS A 1 92 ? 2.480 -2.682 -25.690 1.00 42.19 92 HIS A C 1
ATOM 680 O O . HIS A 1 92 ? 1.588 -1.847 -25.838 1.00 42.19 92 HIS A O 1
ATOM 686 N N . GLN A 1 93 ? 2.379 -3.939 -26.132 1.00 44.88 93 GLN A N 1
ATOM 687 C CA . GLN A 1 93 ? 1.161 -4.510 -26.705 1.00 44.88 93 GLN A CA 1
ATOM 688 C C . GLN A 1 93 ? -0.019 -4.289 -25.746 1.00 44.88 93 GLN A C 1
ATOM 690 O O . GLN A 1 93 ? -0.247 -5.053 -24.812 1.00 44.88 93 GLN A O 1
ATOM 695 N N . ARG A 1 94 ? -0.800 -3.238 -25.992 1.00 39.44 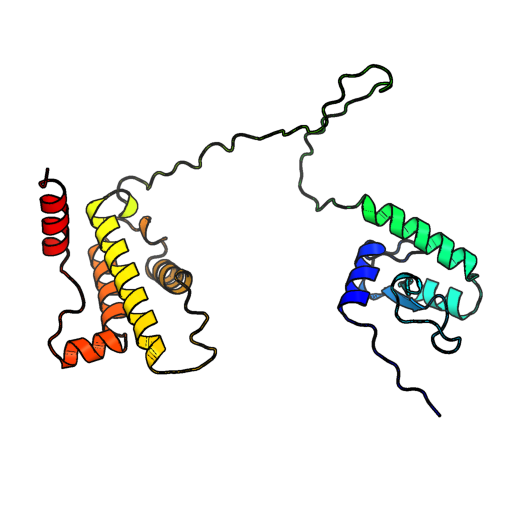94 ARG A N 1
ATOM 696 C CA . ARG A 1 94 ? -2.169 -3.095 -25.506 1.00 39.44 94 ARG A CA 1
ATOM 697 C C . ARG A 1 94 ? -3.041 -2.803 -26.717 1.00 39.44 94 ARG A C 1
ATOM 699 O O . ARG A 1 94 ? -2.750 -1.920 -27.516 1.00 39.44 94 ARG A O 1
ATOM 706 N N . ARG A 1 95 ? -4.058 -3.647 -26.869 1.00 46.78 95 ARG A N 1
ATOM 707 C CA . ARG A 1 95 ? -5.043 -3.643 -27.951 1.00 46.78 95 ARG A CA 1
ATOM 708 C C . ARG A 1 95 ? -5.782 -2.294 -28.057 1.00 46.78 95 ARG A C 1
ATOM 710 O O . ARG A 1 95 ? -5.909 -1.590 -27.059 1.00 46.78 95 ARG A O 1
ATOM 717 N N . SER A 1 96 ? -6.279 -2.050 -29.279 1.00 47.94 96 SER A N 1
ATOM 718 C CA . SER A 1 96 ? -7.111 -0.945 -29.802 1.00 47.94 96 SER A CA 1
ATOM 719 C C . SER A 1 96 ? -6.494 0.457 -29.754 1.00 47.94 96 SER A C 1
ATOM 721 O O . SER A 1 96 ? -6.669 1.190 -28.784 1.00 47.94 96 SER A O 1
ATOM 723 N N . ALA A 1 97 ? -5.815 0.851 -30.833 1.00 47.47 97 ALA A N 1
ATOM 724 C CA . ALA A 1 97 ? -5.384 2.229 -31.034 1.00 47.47 97 ALA A CA 1
ATOM 725 C C . ALA A 1 97 ? -6.527 3.050 -31.658 1.00 47.47 97 ALA A C 1
ATOM 727 O O . ALA A 1 97 ? -6.872 2.860 -32.821 1.00 47.47 97 ALA A O 1
ATOM 728 N N . ASN A 1 98 ? -7.093 3.976 -30.883 1.00 54.47 98 ASN A N 1
ATOM 729 C CA . ASN A 1 98 ? -7.832 5.119 -31.416 1.00 54.47 98 ASN A CA 1
ATOM 730 C C . ASN A 1 98 ? -6.793 6.095 -31.992 1.00 54.47 98 ASN A C 1
ATOM 732 O O . ASN A 1 98 ? -6.174 6.845 -31.238 1.00 54.47 98 ASN A O 1
ATOM 736 N N . VAL A 1 99 ? -6.537 6.026 -33.299 1.00 60.62 99 VAL A N 1
ATOM 737 C CA . VAL A 1 99 ? -5.563 6.889 -33.985 1.00 60.62 99 VAL A CA 1
ATOM 738 C C . VAL A 1 99 ? -6.270 8.150 -34.485 1.00 60.62 99 VAL A C 1
ATOM 740 O O . VAL A 1 99 ? -7.256 8.053 -35.209 1.00 60.62 99 VAL A O 1
ATOM 743 N N . VAL A 1 100 ? -5.759 9.330 -34.119 1.00 57.84 100 VAL A N 1
ATOM 744 C CA . VAL A 1 100 ? -6.137 10.606 -34.748 1.00 57.84 100 VAL A CA 1
ATOM 745 C C . VAL A 1 100 ? -5.016 10.989 -35.708 1.00 57.84 100 VAL A C 1
ATOM 747 O O . VAL A 1 100 ? -3.926 11.357 -35.275 1.00 57.84 100 VAL A O 1
ATOM 750 N N . SER A 1 101 ? -5.269 10.861 -37.008 1.00 58.34 101 SER A N 1
ATOM 751 C CA . SER A 1 101 ? -4.323 11.228 -38.064 1.00 58.34 101 SER A CA 1
ATOM 752 C C . SER A 1 101 ? -4.657 12.621 -38.586 1.00 58.34 101 SER A C 1
ATOM 754 O O . SER A 1 101 ? -5.746 12.836 -39.110 1.00 58.34 101 SER A O 1
ATOM 756 N N . ILE A 1 102 ? -3.722 13.561 -38.459 1.00 59.09 102 ILE A N 1
ATOM 757 C CA . ILE A 1 102 ? -3.816 14.883 -39.086 1.00 59.09 102 ILE A CA 1
ATOM 758 C C . ILE A 1 102 ? -2.850 14.866 -40.269 1.00 59.09 102 ILE A C 1
ATOM 760 O O . ILE A 1 102 ? -1.641 14.760 -40.072 1.00 59.09 102 ILE A O 1
ATOM 764 N N . GLY A 1 103 ? -3.387 14.899 -41.487 1.00 53.69 103 GLY A N 1
ATOM 765 C CA . GLY A 1 103 ? -2.612 14.923 -42.727 1.00 53.69 103 GLY A CA 1
ATOM 766 C C . GLY A 1 103 ? -2.892 16.202 -43.508 1.00 53.69 103 GLY A C 1
ATOM 767 O O . GLY A 1 103 ? -4.050 16.516 -43.766 1.00 53.69 103 GLY A O 1
ATOM 768 N N . GLY A 1 104 ? -1.838 16.930 -43.869 1.00 59.56 104 GLY A N 1
ATOM 769 C CA . GLY A 1 104 ? -1.911 18.162 -44.651 1.00 59.56 104 GLY A CA 1
ATOM 770 C C . GLY A 1 104 ? -0.623 18.976 -44.538 1.00 59.56 104 GLY A C 1
ATOM 771 O O . GLY A 1 104 ? 0.103 18.855 -43.552 1.00 59.56 104 GLY A O 1
ATOM 772 N N . ASP A 1 105 ? -0.333 19.776 -45.562 1.00 55.34 105 ASP A N 1
ATOM 773 C CA . ASP A 1 105 ? 0.823 20.671 -45.582 1.00 55.34 105 ASP A CA 1
ATOM 774 C C . ASP A 1 105 ? 0.631 21.794 -44.545 1.00 55.34 105 ASP A C 1
ATOM 776 O O . ASP A 1 105 ? -0.370 22.516 -44.546 1.00 55.34 105 ASP A O 1
ATOM 780 N N . VAL A 1 106 ? 1.562 21.897 -43.595 1.00 57.34 106 VAL A N 1
ATOM 781 C CA . VAL A 1 106 ? 1.412 22.679 -42.351 1.00 57.34 106 VAL A CA 1
ATOM 782 C C . VAL A 1 106 ? 1.640 24.179 -42.546 1.00 57.34 106 VAL A C 1
ATOM 784 O O . VAL A 1 106 ? 1.562 24.945 -41.587 1.00 57.34 106 VAL A O 1
ATOM 787 N N . HIS A 1 107 ? 1.871 24.621 -43.782 1.00 57.09 107 HIS A N 1
ATOM 788 C CA . HIS A 1 107 ? 2.310 25.979 -44.098 1.00 57.09 107 HIS A CA 1
ATOM 789 C C . HIS A 1 107 ? 1.283 27.094 -43.798 1.00 57.09 107 HIS A C 1
ATOM 791 O O . HIS A 1 107 ? 1.654 28.266 -43.785 1.00 57.09 107 HIS A O 1
ATOM 797 N N . GLY A 1 108 ? 0.016 26.752 -43.518 1.00 57.50 108 GLY A N 1
ATOM 798 C CA . GLY A 1 108 ? -1.050 27.708 -43.164 1.00 57.50 108 GLY A CA 1
ATOM 799 C C . GLY A 1 108 ? -2.029 27.230 -42.083 1.00 57.50 108 GLY A C 1
ATOM 800 O O . GLY A 1 108 ? -3.141 27.742 -41.994 1.00 57.50 108 GLY A O 1
ATOM 801 N N . SER A 1 109 ? -1.659 26.221 -41.290 1.00 57.44 109 SER A N 1
ATOM 802 C CA . SER A 1 109 ? -2.574 25.589 -40.324 1.00 57.44 109 SER A CA 1
ATOM 803 C C . SER A 1 109 ? -2.529 26.253 -38.942 1.00 57.44 109 SER A C 1
ATOM 805 O O . SER A 1 109 ? -1.492 26.761 -38.530 1.00 57.44 109 SER A O 1
ATOM 807 N N . ILE A 1 110 ? -3.639 26.207 -38.194 1.00 62.06 110 ILE A N 1
ATOM 808 C CA . ILE A 1 110 ? -3.725 26.664 -36.794 1.00 62.06 110 ILE A CA 1
ATOM 809 C C . ILE A 1 110 ? -2.720 25.872 -35.941 1.00 62.06 110 ILE A C 1
ATOM 811 O O . ILE A 1 110 ? -2.921 24.690 -35.660 1.00 62.06 110 ILE A O 1
ATOM 815 N N . ILE A 1 111 ? -1.636 26.529 -35.524 1.00 57.50 111 ILE A N 1
ATOM 816 C CA . ILE A 1 111 ? -0.585 25.935 -34.691 1.00 57.50 111 ILE A CA 1
ATOM 817 C C . ILE A 1 111 ? -1.025 26.025 -33.227 1.00 57.50 111 ILE A C 1
ATOM 819 O O . ILE A 1 111 ? -0.846 27.046 -32.564 1.00 57.50 111 ILE A O 1
ATOM 823 N N . ALA A 1 112 ? -1.624 24.959 -32.703 1.00 55.91 112 ALA A N 1
ATOM 824 C CA . ALA A 1 112 ? -1.830 24.835 -31.265 1.00 55.91 112 ALA A CA 1
ATOM 825 C C . ALA A 1 112 ? -0.514 24.389 -30.607 1.00 55.91 112 ALA A C 1
ATOM 827 O O . ALA A 1 112 ? -0.077 23.258 -30.805 1.00 55.91 112 ALA A O 1
ATOM 828 N N . ASN A 1 113 ? 0.107 25.252 -29.793 1.00 62.56 113 ASN A N 1
ATOM 829 C CA . ASN A 1 113 ? 1.352 24.919 -29.080 1.00 62.56 113 ASN A CA 1
ATOM 830 C C . ASN A 1 113 ? 1.203 23.741 -28.100 1.00 62.56 113 ASN A C 1
ATOM 832 O O . ASN A 1 113 ? 2.196 23.108 -27.750 1.00 62.56 113 ASN A O 1
ATOM 836 N N . ASN A 1 114 ? -0.014 23.450 -27.625 1.00 53.75 114 ASN A N 1
ATOM 837 C CA . ASN A 1 114 ? -0.276 22.308 -26.755 1.00 53.75 114 ASN A CA 1
ATOM 838 C C . ASN A 1 114 ? -1.718 21.807 -26.930 1.00 53.75 114 ASN A C 1
ATOM 840 O O . ASN A 1 114 ? -2.661 22.593 -26.841 1.00 53.75 114 ASN A O 1
ATOM 844 N N . VAL A 1 115 ? -1.897 20.505 -27.168 1.00 68.25 115 VAL A N 1
ATOM 845 C CA . VAL A 1 115 ? -3.215 19.868 -27.334 1.00 68.25 115 VAL A CA 1
ATOM 846 C C . VAL A 1 115 ? -3.434 18.885 -26.188 1.00 68.25 115 VAL A C 1
ATOM 848 O O . VAL A 1 115 ? -2.838 17.810 -26.146 1.00 68.25 115 VAL A O 1
ATOM 851 N N . HIS A 1 116 ? -4.313 19.242 -25.251 1.00 56.84 116 HIS A N 1
ATOM 852 C CA . HIS A 1 116 ? -4.675 18.385 -24.122 1.00 56.84 116 HIS A CA 1
ATOM 853 C C . HIS A 1 116 ? -6.008 17.671 -24.385 1.00 56.84 116 HIS A C 1
ATOM 855 O O . HIS A 1 116 ? -7.081 18.244 -24.208 1.00 56.84 116 HIS A O 1
ATOM 861 N N . LEU A 1 117 ? -5.949 16.394 -24.770 1.00 63.97 117 LEU A N 1
ATOM 862 C CA . LEU A 1 117 ? -7.126 15.528 -24.884 1.00 63.97 117 LEU A CA 1
ATOM 863 C C . LEU A 1 117 ? -7.360 14.800 -23.554 1.00 63.97 117 LEU A C 1
ATOM 865 O O . LEU A 1 117 ? -6.781 13.749 -23.286 1.00 63.97 117 LEU A O 1
ATOM 869 N N . GLY A 1 118 ? -8.193 15.377 -22.690 1.00 57.84 118 GLY A N 1
ATOM 870 C CA . GLY A 1 118 ? -8.598 14.750 -21.434 1.00 57.84 118 GLY A CA 1
ATOM 871 C C . GLY A 1 118 ? -9.826 13.863 -21.622 1.00 57.84 118 GLY A C 1
ATOM 872 O O . GLY A 1 118 ? -10.931 14.365 -21.815 1.00 57.84 118 GLY A O 1
ATOM 873 N N . THR A 1 119 ? -9.681 12.543 -21.500 1.00 58.78 119 THR A N 1
ATOM 874 C CA . THR A 1 119 ? -10.845 11.675 -21.284 1.00 58.78 119 THR A CA 1
ATOM 875 C C . THR A 1 119 ? -11.382 11.937 -19.883 1.00 58.78 119 THR A C 1
ATOM 877 O O . THR A 1 119 ? -10.695 11.657 -18.897 1.00 58.78 119 THR A O 1
ATOM 880 N N . LYS A 1 120 ? -12.613 12.447 -19.768 1.00 54.88 120 LYS A N 1
ATOM 881 C CA . LYS A 1 120 ? -13.333 12.451 -18.489 1.00 54.88 120 LYS A CA 1
ATOM 882 C C . LYS A 1 120 ? -13.533 10.988 -18.089 1.00 54.88 120 LYS A C 1
ATOM 884 O O . LYS A 1 120 ? -14.428 10.325 -18.604 1.00 54.88 120 LYS A O 1
ATOM 889 N N . HIS A 1 121 ? -12.667 10.454 -17.226 1.00 59.28 121 HIS A N 1
ATOM 890 C CA . HIS A 1 121 ? -12.919 9.163 -16.600 1.00 59.28 121 HIS A CA 1
ATOM 891 C C . HIS A 1 121 ? -14.287 9.259 -15.930 1.00 59.28 121 HIS A C 1
ATOM 893 O O . HIS A 1 121 ? -14.475 10.099 -15.046 1.00 59.28 121 HIS A O 1
ATOM 899 N N . LEU A 1 122 ? -15.237 8.419 -16.353 1.00 57.34 122 LEU A N 1
ATOM 900 C CA . LEU A 1 122 ? -16.469 8.236 -15.599 1.00 57.34 122 LEU A CA 1
ATOM 901 C C . LEU A 1 122 ? -16.050 7.920 -14.158 1.00 57.34 122 LEU A C 1
ATOM 903 O O . LEU A 1 122 ? -15.245 6.998 -13.957 1.00 57.34 122 LEU A O 1
ATOM 907 N N . PRO A 1 123 ? -16.499 8.706 -13.166 1.00 58.09 123 PRO A N 1
ATOM 908 C CA . PRO A 1 123 ? -16.160 8.425 -11.787 1.00 58.09 123 PRO A CA 1
ATOM 909 C C . PRO A 1 123 ? -16.612 6.995 -11.502 1.00 58.09 123 PRO A C 1
ATOM 911 O O . PRO A 1 123 ? -17.771 6.654 -11.737 1.00 58.09 123 PRO A O 1
ATOM 914 N N . ARG A 1 124 ? -15.694 6.135 -11.031 1.00 60.81 124 ARG A N 1
ATOM 915 C CA . ARG A 1 124 ? -16.095 4.823 -10.502 1.00 60.81 124 ARG A CA 1
ATOM 916 C C . ARG A 1 124 ? -17.247 5.069 -9.531 1.00 60.81 124 ARG A C 1
ATOM 918 O O . ARG A 1 124 ? -17.095 5.985 -8.718 1.00 60.81 124 ARG A O 1
ATOM 925 N N . PRO A 1 125 ? -18.348 4.301 -9.586 1.00 55.62 125 PRO A N 1
ATOM 926 C CA . PRO A 1 125 ? -19.423 4.456 -8.620 1.00 55.62 125 PRO A CA 1
ATOM 927 C C . PRO A 1 125 ? -18.812 4.361 -7.218 1.00 55.62 125 PRO A C 1
ATOM 929 O O . PRO A 1 125 ? -18.307 3.317 -6.811 1.00 55.62 125 PRO A O 1
ATOM 932 N N . LYS A 1 126 ? -18.773 5.498 -6.513 1.00 62.38 126 LYS A N 1
ATOM 933 C CA . LYS A 1 126 ? -18.160 5.653 -5.182 1.00 62.38 126 LYS A CA 1
ATOM 934 C C . LYS A 1 126 ? -19.112 5.167 -4.081 1.00 62.38 126 LYS A C 1
ATOM 936 O O . LYS A 1 126 ? -19.111 5.703 -2.979 1.00 62.38 126 LYS A O 1
ATOM 941 N N . GLY A 1 127 ? -19.961 4.196 -4.402 1.00 69.25 127 GLY A N 1
ATOM 942 C CA . GLY A 1 127 ? -20.977 3.673 -3.503 1.00 69.25 127 GLY A CA 1
ATOM 943 C C . GLY A 1 127 ? -20.527 2.353 -2.907 1.00 69.25 127 GLY A C 1
ATOM 944 O O . GLY A 1 127 ? -20.118 1.444 -3.629 1.00 69.25 127 GLY A O 1
ATOM 945 N N . HIS A 1 128 ? -20.618 2.239 -1.588 1.00 79.25 128 HIS A N 1
ATOM 946 C CA . HIS A 1 128 ? -20.618 0.936 -0.944 1.00 79.25 128 HIS A CA 1
ATOM 947 C C . HIS A 1 128 ? -21.986 0.272 -1.184 1.00 79.25 128 HIS A C 1
ATOM 949 O O . HIS A 1 128 ? -22.999 0.975 -1.169 1.00 79.25 128 HIS A O 1
ATOM 955 N N . PRO A 1 129 ? -22.047 -1.047 -1.436 1.00 80.69 129 PRO A N 1
ATOM 956 C CA . PRO A 1 129 ? -23.320 -1.721 -1.663 1.00 80.69 129 PRO A CA 1
ATOM 957 C C . PRO A 1 129 ? -24.213 -1.635 -0.411 1.00 80.69 129 PRO A C 1
ATOM 959 O O . PRO A 1 129 ? -23.688 -1.684 0.710 1.00 80.69 129 PRO A O 1
ATOM 962 N N . PRO A 1 130 ? -25.545 -1.519 -0.573 1.00 78.38 130 PRO A N 1
ATOM 963 C CA . PRO A 1 130 ? -26.470 -1.492 0.557 1.00 78.38 130 PRO A CA 1
ATOM 964 C C . PRO A 1 130 ? -26.312 -2.770 1.391 1.00 78.38 130 PRO A C 1
ATOM 966 O O . PRO A 1 130 ? -26.180 -3.864 0.847 1.00 78.38 130 PRO A O 1
ATOM 969 N N . GLY A 1 131 ? -26.260 -2.627 2.717 1.00 83.38 131 GLY A N 1
ATOM 970 C CA . GLY A 1 131 ? -26.010 -3.742 3.642 1.00 83.38 131 GLY A CA 1
ATOM 971 C C . GLY A 1 131 ? -24.532 -4.052 3.919 1.00 83.38 131 GLY A C 1
ATOM 972 O O . GLY A 1 131 ? -24.238 -4.983 4.674 1.00 83.38 131 GLY A O 1
ATOM 973 N N . SER A 1 132 ? -23.595 -3.275 3.365 1.00 87.31 132 SER A N 1
ATOM 974 C CA . SER A 1 132 ? -22.186 -3.288 3.785 1.00 87.31 132 SER A CA 1
ATOM 975 C C . SER A 1 132 ? -21.905 -2.250 4.873 1.00 87.31 132 SER A C 1
ATOM 977 O O . SER A 1 132 ? -22.554 -1.208 4.936 1.00 87.31 132 SER A O 1
ATOM 979 N N . ILE A 1 133 ? -20.897 -2.505 5.710 1.00 85.75 133 ILE A N 1
ATOM 980 C CA . ILE A 1 133 ? -20.462 -1.582 6.770 1.00 85.75 133 ILE A CA 1
ATOM 981 C C . ILE A 1 133 ? -20.110 -0.207 6.190 1.00 85.75 133 ILE A C 1
ATOM 983 O O . ILE A 1 133 ? -20.346 0.807 6.832 1.00 85.75 133 ILE A O 1
ATOM 987 N N . GLY A 1 134 ? -19.589 -0.150 4.962 1.00 83.25 134 GLY A N 1
ATOM 988 C CA . GLY A 1 134 ? -19.285 1.105 4.284 1.00 83.25 134 GLY A CA 1
ATOM 989 C C . GLY A 1 134 ? -20.511 1.938 3.894 1.00 83.25 134 GLY A C 1
ATOM 990 O O . GLY A 1 134 ? -20.354 3.138 3.673 1.00 83.25 134 GLY A O 1
ATOM 991 N N . ALA A 1 135 ? -21.700 1.332 3.801 1.00 85.88 135 ALA A N 1
ATOM 992 C CA . ALA A 1 135 ? -22.957 2.043 3.566 1.00 85.88 135 ALA A CA 1
ATOM 993 C C . ALA A 1 135 ? -23.529 2.654 4.861 1.00 85.88 135 ALA A C 1
ATOM 995 O O . ALA A 1 135 ? -24.167 3.701 4.807 1.00 85.88 135 ALA A O 1
ATOM 996 N N . ASP A 1 136 ? -23.242 2.053 6.022 1.00 86.19 136 ASP A N 1
ATOM 997 C CA . ASP A 1 136 ? -23.611 2.580 7.339 1.00 86.19 136 ASP A CA 1
ATOM 998 C C . ASP A 1 136 ? -22.563 3.582 7.848 1.00 86.19 136 ASP A C 1
ATOM 1000 O O . ASP A 1 136 ? -21.545 3.203 8.434 1.00 86.19 136 ASP A O 1
ATOM 1004 N N . LEU A 1 137 ? -22.834 4.880 7.691 1.00 84.94 137 LEU A N 1
ATOM 1005 C CA . LEU A 1 137 ? -21.923 5.958 8.097 1.00 84.94 137 LEU A CA 1
ATOM 1006 C C . LEU A 1 137 ? -21.399 5.862 9.552 1.00 84.94 137 LEU A C 1
ATOM 1008 O O . LEU A 1 137 ? -20.180 5.917 9.728 1.00 84.94 137 LEU A O 1
ATOM 1012 N N . PRO A 1 138 ? -22.234 5.651 10.596 1.00 87.31 138 PRO A N 1
ATOM 1013 C CA . PRO A 1 138 ? -21.735 5.588 11.974 1.00 87.31 138 PRO A CA 1
ATOM 1014 C C . PRO A 1 138 ? -20.834 4.371 12.224 1.00 87.31 138 PRO A C 1
ATOM 1016 O O . PRO A 1 138 ? -19.798 4.478 12.883 1.00 87.31 138 PRO A O 1
ATOM 1019 N N . LYS A 1 139 ? -21.180 3.210 11.651 1.00 88.25 139 LYS A N 1
ATOM 1020 C CA . LYS A 1 139 ? -20.386 1.978 11.785 1.00 88.25 139 LYS A CA 1
ATOM 1021 C C . LYS A 1 139 ? -19.060 2.095 11.044 1.00 88.25 139 LYS A C 1
ATOM 1023 O O . LYS A 1 139 ? -18.021 1.717 11.582 1.00 88.25 139 LYS A O 1
ATOM 1028 N N . LYS A 1 140 ? -19.083 2.660 9.834 1.00 89.12 140 LYS A N 1
ATOM 1029 C CA . LYS A 1 140 ? -17.883 2.974 9.058 1.00 89.12 140 LYS A CA 1
ATOM 1030 C C . LYS A 1 140 ? -16.942 3.890 9.837 1.00 89.12 140 LYS A C 1
ATOM 1032 O O . LYS A 1 140 ? -15.766 3.562 9.965 1.00 89.12 140 LYS A O 1
ATOM 1037 N N . ASN A 1 141 ? -17.462 4.989 10.384 1.00 88.25 141 ASN A N 1
ATOM 1038 C CA . ASN A 1 141 ? -16.666 5.959 11.133 1.00 88.25 141 ASN A CA 1
ATOM 1039 C C . ASN A 1 141 ? -16.013 5.331 12.369 1.00 88.25 141 ASN A C 1
ATOM 1041 O O . ASN A 1 141 ? -14.844 5.593 12.648 1.00 88.25 141 ASN A O 1
ATOM 1045 N N . TYR A 1 142 ? -16.740 4.462 13.076 1.00 90.44 142 TYR A N 1
ATOM 1046 C CA . TYR A 1 142 ? -16.190 3.750 14.225 1.00 90.44 142 TYR A CA 1
ATOM 1047 C C . TYR A 1 142 ? -15.059 2.790 13.833 1.00 90.44 142 TYR A C 1
ATOM 1049 O O . TYR A 1 142 ? -14.010 2.770 14.473 1.00 90.44 142 TYR A O 1
ATOM 1057 N N . VAL A 1 143 ? -15.225 2.035 12.742 1.00 89.56 143 VAL A N 1
ATOM 1058 C CA . VAL A 1 143 ? -14.160 1.170 12.207 1.00 89.56 143 VAL A CA 1
ATOM 1059 C C . VAL A 1 143 ? -12.938 1.996 11.794 1.00 89.56 143 VAL A C 1
ATOM 1061 O O . VAL A 1 143 ? -11.815 1.622 12.124 1.00 89.56 143 VAL A O 1
ATOM 1064 N N . ASP A 1 144 ? -13.141 3.141 11.140 1.00 89.44 144 ASP A N 1
ATOM 1065 C CA . ASP A 1 144 ? -12.067 4.081 10.796 1.00 89.44 144 ASP A CA 1
ATOM 1066 C C . ASP A 1 144 ? -11.348 4.628 12.039 1.00 89.44 144 ASP A C 1
ATOM 1068 O O . ASP A 1 144 ? -10.120 4.740 12.048 1.00 89.44 144 ASP A O 1
ATOM 1072 N N . TYR A 1 145 ? -12.087 4.951 13.104 1.00 91.44 145 TYR A N 1
ATOM 1073 C CA . TYR A 1 145 ? -11.520 5.356 14.392 1.00 91.44 145 TYR A CA 1
ATOM 1074 C C . TYR A 1 145 ? -10.630 4.257 14.983 1.00 91.44 145 TYR A C 1
ATOM 1076 O O . TYR A 1 145 ? -9.482 4.532 15.330 1.00 91.44 145 TYR A O 1
ATOM 1084 N N . LEU A 1 146 ? -11.112 3.012 15.037 1.00 89.62 146 LEU A N 1
ATOM 1085 C CA . LEU A 1 146 ? -10.340 1.887 15.572 1.00 89.62 146 LEU A CA 1
ATOM 1086 C C . LEU A 1 146 ? -9.079 1.606 14.745 1.00 89.62 146 LEU A C 1
ATOM 1088 O O . LEU A 1 146 ? -8.014 1.358 15.310 1.00 89.62 146 LEU A O 1
ATOM 1092 N N . ILE A 1 147 ? -9.169 1.686 13.415 1.00 89.88 147 ILE A N 1
ATOM 1093 C CA . ILE A 1 147 ? -8.016 1.505 12.521 1.00 89.88 147 ILE A CA 1
ATOM 1094 C C . ILE A 1 147 ? -6.967 2.597 12.749 1.00 89.88 147 ILE A C 1
ATOM 1096 O O . ILE A 1 147 ? -5.781 2.278 12.861 1.00 89.88 147 ILE A O 1
ATOM 1100 N N . ARG A 1 148 ? -7.382 3.869 12.861 1.00 88.88 148 ARG A N 1
ATOM 1101 C CA . ARG A 1 148 ? -6.460 4.966 13.201 1.00 88.88 148 ARG A CA 1
ATOM 1102 C C . ARG A 1 148 ? -5.828 4.755 14.570 1.00 88.88 148 ARG A C 1
ATOM 1104 O O . ARG A 1 148 ? -4.611 4.812 14.682 1.00 88.88 148 ARG A O 1
ATOM 1111 N N . ARG A 1 149 ? -6.629 4.415 15.583 1.00 87.38 149 ARG A N 1
ATOM 1112 C CA . ARG A 1 149 ? -6.153 4.177 16.952 1.00 87.38 149 ARG A CA 1
ATOM 1113 C C . ARG A 1 149 ? -5.110 3.061 17.013 1.00 87.38 149 ARG A C 1
ATOM 1115 O O . ARG A 1 149 ? -4.080 3.218 17.661 1.00 87.38 149 ARG A O 1
ATOM 1122 N N . TYR A 1 150 ? -5.350 1.958 16.303 1.00 87.44 150 TYR A N 1
ATOM 1123 C CA . TYR A 1 150 ? -4.380 0.873 16.155 1.00 87.44 150 TYR A CA 1
ATOM 1124 C C . TYR A 1 150 ? -3.073 1.359 15.533 1.00 87.44 150 TYR A C 1
ATOM 1126 O O . TYR A 1 150 ? -1.992 1.034 16.022 1.00 87.44 150 TYR A O 1
ATOM 1134 N N . HIS A 1 151 ? -3.166 2.136 14.455 1.00 83.69 151 HIS A N 1
ATOM 1135 C CA . HIS A 1 151 ? -1.994 2.679 13.788 1.00 83.69 151 HIS A CA 1
ATOM 1136 C C . HIS A 1 151 ? -1.212 3.632 14.700 1.00 83.69 151 HIS A C 1
ATOM 1138 O O . HIS A 1 151 ? 0.010 3.536 14.765 1.00 83.69 151 HIS A O 1
ATOM 1144 N N . ASP A 1 152 ? -1.894 4.501 15.445 1.00 84.81 152 ASP A N 1
ATOM 1145 C CA . ASP A 1 152 ? -1.266 5.411 16.405 1.00 84.81 152 ASP A CA 1
ATOM 1146 C C . ASP A 1 152 ? -0.528 4.643 17.505 1.00 84.81 152 ASP A C 1
ATOM 1148 O O . ASP A 1 152 ? 0.601 4.990 17.846 1.00 84.81 152 ASP A O 1
ATOM 1152 N N . PHE A 1 153 ? -1.117 3.557 18.016 1.00 85.06 153 PHE A N 1
ATOM 1153 C CA . PHE A 1 153 ? -0.466 2.703 19.013 1.00 85.06 153 PHE A CA 1
ATOM 1154 C C . PHE A 1 153 ? 0.740 1.979 18.426 1.00 85.06 153 PHE A C 1
ATOM 1156 O O . PHE A 1 153 ? 1.795 1.956 19.046 1.00 85.06 153 PHE A O 1
ATOM 1163 N N . ARG A 1 154 ? 0.641 1.470 17.195 1.00 81.19 154 ARG A N 1
ATOM 1164 C CA . ARG A 1 154 ? 1.795 0.868 16.515 1.00 81.19 154 ARG A CA 1
ATOM 1165 C C . ARG A 1 154 ? 2.905 1.863 16.195 1.00 81.19 154 ARG A C 1
ATOM 1167 O O . ARG A 1 154 ? 4.067 1.476 16.214 1.00 81.19 154 ARG A O 1
ATOM 1174 N N . LYS A 1 155 ? 2.559 3.117 15.905 1.00 78.25 155 LYS A N 1
ATOM 1175 C CA . LYS A 1 155 ? 3.524 4.205 15.725 1.00 78.25 155 LYS A CA 1
ATOM 1176 C C . LYS A 1 155 ? 4.165 4.601 17.058 1.00 78.25 155 LYS A C 1
ATOM 1178 O O . LYS A 1 155 ? 5.343 4.907 17.109 1.00 78.25 155 LYS A O 1
ATOM 1183 N N . ALA A 1 156 ? 3.423 4.571 18.160 1.00 76.50 156 ALA A N 1
ATOM 1184 C CA . ALA A 1 156 ? 3.986 4.807 19.487 1.00 76.50 156 ALA A CA 1
ATOM 1185 C C . ALA A 1 156 ? 4.891 3.644 19.952 1.00 76.50 156 ALA A C 1
ATOM 1187 O O . ALA A 1 156 ? 5.949 3.903 20.527 1.00 76.50 156 ALA A O 1
ATOM 1188 N N . ASP A 1 157 ? 4.542 2.394 19.619 1.00 69.69 157 ASP A N 1
ATOM 1189 C CA . ASP A 1 157 ? 5.384 1.201 19.818 1.00 69.69 157 ASP A CA 1
ATOM 1190 C C . ASP A 1 157 ? 6.751 1.324 19.100 1.00 69.69 157 ASP A C 1
ATOM 1192 O O . ASP A 1 157 ? 7.745 0.764 19.565 1.00 69.69 157 ASP A O 1
ATOM 1196 N N . GLU A 1 158 ? 6.828 2.096 18.005 1.00 59.66 158 GLU A N 1
ATOM 1197 C CA . GLU A 1 158 ? 8.060 2.417 17.256 1.00 59.66 158 GLU A CA 1
ATOM 1198 C C . GLU A 1 158 ? 9.124 3.114 18.124 1.00 59.66 158 GLU A C 1
ATOM 1200 O O . GLU A 1 158 ? 10.321 3.013 17.859 1.00 59.66 158 GLU A O 1
ATOM 1205 N N . SER A 1 159 ? 8.711 3.758 19.220 1.00 56.44 159 SER A N 1
ATOM 1206 C CA . SER A 1 159 ? 9.608 4.499 20.117 1.00 56.44 159 SER A CA 1
ATOM 1207 C C . SER A 1 159 ? 10.492 3.588 20.987 1.00 56.44 159 SER A C 1
ATOM 1209 O O . SER A 1 159 ? 11.385 4.085 21.670 1.00 56.44 159 SER A O 1
ATOM 1211 N N . PHE A 1 160 ? 10.273 2.264 20.967 1.00 50.41 160 PHE A N 1
ATOM 1212 C CA . PHE A 1 160 ? 10.963 1.293 21.831 1.00 50.41 160 PHE A CA 1
ATOM 1213 C C . PHE A 1 160 ? 11.924 0.326 21.113 1.00 50.41 160 PHE A C 1
ATOM 1215 O O . PHE A 1 160 ? 12.590 -0.462 21.785 1.00 50.41 160 PHE A O 1
ATOM 1222 N N . GLY A 1 161 ? 12.067 0.377 19.782 1.00 47.97 161 GLY A N 1
ATOM 1223 C CA . GLY A 1 161 ? 12.967 -0.541 19.072 1.00 47.97 161 GLY A CA 1
ATOM 1224 C C . GLY A 1 161 ? 13.419 -0.047 17.703 1.00 47.97 161 GLY A C 1
ATOM 1225 O O . GLY A 1 161 ? 12.690 -0.166 16.724 1.00 47.97 161 GLY A O 1
ATOM 1226 N N . ARG A 1 162 ? 14.665 0.437 17.609 1.00 47.00 162 ARG A N 1
ATOM 1227 C CA . ARG A 1 162 ? 15.330 0.677 16.318 1.00 47.00 162 ARG A CA 1
ATOM 1228 C C . ARG A 1 162 ? 15.595 -0.660 15.615 1.00 47.00 162 ARG A C 1
ATOM 1230 O O . ARG A 1 162 ? 16.414 -1.447 16.082 1.00 47.00 162 ARG A O 1
ATOM 1237 N N . GLY A 1 163 ? 14.944 -0.897 14.478 1.00 48.62 163 GLY A N 1
ATOM 1238 C CA . GLY A 1 163 ? 15.284 -1.987 13.561 1.00 48.62 163 GLY A CA 1
ATOM 1239 C C . GLY A 1 163 ? 14.507 -1.913 12.243 1.00 48.62 163 GLY A C 1
ATOM 1240 O O . GLY A 1 163 ? 13.333 -1.561 12.243 1.00 48.62 163 GLY A O 1
ATOM 1241 N N . GLU A 1 164 ? 15.137 -2.310 11.132 1.00 46.56 164 GLU A N 1
ATOM 1242 C CA . GLU A 1 164 ? 14.631 -2.268 9.735 1.00 46.56 164 GLU A CA 1
ATOM 1243 C C . GLU A 1 164 ? 13.231 -2.890 9.506 1.00 46.56 164 GLU A C 1
ATOM 1245 O O . GLU A 1 164 ? 12.588 -2.653 8.484 1.00 46.56 164 GLU A O 1
ATOM 1250 N N . ARG A 1 165 ? 12.711 -3.683 10.456 1.00 49.03 165 ARG A N 1
ATOM 1251 C CA . ARG A 1 165 ? 11.342 -4.234 10.411 1.00 49.03 165 ARG A CA 1
ATOM 1252 C C . ARG A 1 165 ? 10.252 -3.196 10.718 1.00 49.03 165 ARG A C 1
ATOM 1254 O O . ARG A 1 165 ? 9.084 -3.482 10.458 1.00 49.03 165 ARG A O 1
ATOM 1261 N N . PHE A 1 166 ? 10.611 -2.037 11.273 1.00 46.97 166 PHE A N 1
ATOM 1262 C CA . PHE A 1 166 ? 9.671 -1.014 11.746 1.00 46.97 166 PHE A CA 1
ATOM 1263 C C . PHE A 1 166 ? 9.331 0.055 10.695 1.00 46.97 166 PHE A C 1
ATOM 1265 O O . PHE A 1 166 ? 8.168 0.435 10.603 1.00 46.97 166 PHE A O 1
ATOM 1272 N N . GLU A 1 167 ? 10.267 0.432 9.815 1.00 49.06 167 GLU A N 1
ATOM 1273 C CA . GLU A 1 167 ? 10.070 1.481 8.788 1.00 49.06 167 GLU A CA 1
ATOM 1274 C C . GLU A 1 167 ? 8.998 1.145 7.726 1.00 49.06 167 GLU A C 1
ATOM 1276 O O . GLU A 1 167 ? 8.614 1.988 6.921 1.00 49.06 167 GLU A O 1
ATOM 1281 N N . ASN A 1 168 ? 8.474 -0.086 7.725 1.00 51.34 168 ASN A N 1
ATOM 1282 C CA . ASN A 1 168 ? 7.581 -0.603 6.688 1.00 51.34 168 ASN A CA 1
ATOM 1283 C C . ASN A 1 168 ? 6.196 -1.041 7.193 1.00 51.34 168 ASN A C 1
ATOM 1285 O O . ASN A 1 168 ? 5.476 -1.725 6.451 1.00 51.34 168 ASN A O 1
ATOM 1289 N N . TYR A 1 169 ? 5.782 -0.688 8.420 1.00 57.62 169 TYR A N 1
ATOM 1290 C CA . TYR A 1 169 ? 4.430 -1.038 8.875 1.00 57.62 169 TYR A CA 1
ATOM 1291 C C . TYR A 1 169 ? 3.364 -0.160 8.200 1.00 57.62 169 TYR A C 1
ATOM 1293 O O . TYR A 1 169 ? 2.904 0.855 8.707 1.00 57.62 169 TYR A O 1
ATOM 1301 N N . ASN A 1 170 ? 2.982 -0.578 7.000 1.00 65.75 170 ASN A N 1
ATOM 1302 C CA . ASN A 1 170 ? 2.018 0.084 6.138 1.00 65.75 170 ASN A CA 1
ATOM 1303 C C . ASN A 1 170 ? 0.578 -0.268 6.568 1.00 65.75 170 ASN A C 1
ATOM 1305 O O . ASN A 1 170 ? 0.279 -1.445 6.789 1.00 65.75 170 ASN A O 1
ATOM 1309 N N . TYR A 1 171 ? -0.337 0.716 6.583 1.00 67.81 171 TYR A N 1
ATOM 1310 C CA . TYR A 1 171 ? -1.801 0.533 6.706 1.00 67.81 171 TYR A CA 1
ATOM 1311 C C . TYR A 1 171 ? -2.327 -0.660 5.892 1.00 67.81 171 TYR A C 1
ATOM 1313 O O . TYR A 1 171 ? -3.238 -1.381 6.307 1.00 67.81 171 TYR A O 1
ATOM 1321 N N . ALA A 1 172 ? -1.711 -0.907 4.735 1.00 76.88 172 ALA A N 1
ATOM 1322 C CA . ALA A 1 172 ? -2.015 -2.021 3.856 1.00 76.88 172 ALA A CA 1
ATOM 1323 C C . ALA A 1 172 ? -1.935 -3.402 4.532 1.00 76.88 172 ALA A C 1
ATOM 1325 O O . ALA A 1 172 ? -2.656 -4.304 4.115 1.00 76.88 172 ALA A O 1
ATOM 1326 N N . ILE A 1 173 ? -1.090 -3.604 5.548 1.00 81.75 173 ILE A N 1
ATOM 1327 C CA . ILE A 1 173 ? -0.936 -4.904 6.220 1.00 81.75 173 ILE A CA 1
ATOM 1328 C C . ILE A 1 173 ? -2.198 -5.246 7.013 1.00 81.75 173 ILE A C 1
ATOM 1330 O O . ILE A 1 173 ? -2.727 -6.347 6.866 1.00 81.75 173 ILE A O 1
ATOM 1334 N N . LEU A 1 174 ? -2.722 -4.296 7.793 1.00 83.25 174 LEU A N 1
ATOM 1335 C CA . LEU A 1 174 ? -3.953 -4.500 8.555 1.00 83.25 174 LEU A CA 1
ATOM 1336 C C . LEU A 1 174 ? -5.134 -4.763 7.614 1.00 83.25 174 LEU A C 1
ATOM 1338 O O . LEU A 1 174 ? -5.858 -5.738 7.799 1.00 83.25 174 LEU A O 1
ATOM 1342 N N . HIS A 1 175 ? -5.286 -3.957 6.559 1.00 83.69 175 HIS A N 1
ATOM 1343 C CA . HIS A 1 175 ? -6.348 -4.169 5.572 1.00 83.69 175 HIS A CA 1
ATOM 1344 C C . HIS A 1 175 ? -6.229 -5.525 4.860 1.00 83.69 175 HIS A C 1
ATOM 1346 O O . HIS A 1 175 ? -7.243 -6.193 4.673 1.00 83.69 175 HIS A O 1
ATOM 1352 N N . LYS A 1 176 ? -5.011 -5.979 4.529 1.00 86.12 176 LYS A N 1
ATOM 1353 C CA . LYS A 1 176 ? -4.774 -7.317 3.959 1.00 86.12 176 LYS A CA 1
ATOM 1354 C C . LYS A 1 176 ? -5.103 -8.440 4.941 1.00 86.12 176 LYS A C 1
ATOM 1356 O O . LYS A 1 176 ? -5.622 -9.472 4.525 1.00 86.12 176 LYS A O 1
ATOM 1361 N N . ASN A 1 177 ? -4.813 -8.267 6.228 1.00 86.62 177 ASN A N 1
ATOM 1362 C CA . ASN A 1 177 ? -5.155 -9.257 7.251 1.00 86.62 177 ASN A CA 1
ATOM 1363 C C . ASN A 1 177 ? -6.672 -9.353 7.441 1.00 86.62 177 ASN A C 1
ATOM 1365 O O . ASN A 1 177 ? -7.215 -10.455 7.448 1.00 86.62 177 ASN A O 1
ATOM 1369 N N . ILE A 1 178 ? -7.364 -8.211 7.486 1.00 88.06 178 ILE A N 1
ATOM 1370 C CA . ILE A 1 178 ? -8.830 -8.163 7.511 1.00 88.06 178 ILE A CA 1
ATOM 1371 C C . ILE A 1 178 ? -9.399 -8.851 6.264 1.00 88.06 178 ILE A C 1
ATOM 1373 O O . ILE A 1 178 ? -10.280 -9.697 6.382 1.00 88.06 178 ILE A O 1
ATOM 1377 N N . GLU A 1 179 ? -8.856 -8.569 5.078 1.00 89.31 179 GLU A N 1
ATOM 1378 C CA . GLU A 1 179 ? -9.292 -9.201 3.829 1.00 89.31 179 GLU A CA 1
ATOM 1379 C C . GLU A 1 179 ? -9.089 -10.723 3.835 1.00 89.31 179 GLU A C 1
ATOM 1381 O O . GLU A 1 179 ? -9.956 -11.464 3.376 1.00 89.31 179 GLU A O 1
ATOM 1386 N N . ARG A 1 180 ? -7.990 -11.222 4.412 1.00 89.00 180 ARG A N 1
ATOM 1387 C CA . ARG A 1 180 ? -7.732 -12.666 4.539 1.00 89.00 180 ARG A CA 1
ATOM 1388 C C . ARG A 1 180 ? -8.709 -13.363 5.487 1.00 89.00 180 ARG A C 1
ATOM 1390 O O . ARG A 1 180 ? -9.169 -14.456 5.152 1.00 89.00 180 ARG A O 1
ATOM 1397 N N . THR A 1 181 ? -9.023 -12.735 6.620 1.00 87.50 181 THR A N 1
ATOM 1398 C CA . THR A 1 181 ? -9.907 -13.280 7.666 1.00 87.50 181 THR A CA 1
ATOM 1399 C C . THR A 1 181 ? -11.378 -13.199 7.268 1.00 87.50 181 THR A C 1
ATOM 1401 O O . THR A 1 181 ? -12.114 -14.177 7.370 1.00 87.50 181 THR A O 1
ATOM 1404 N N . PHE A 1 182 ? -11.818 -12.044 6.768 1.00 88.50 182 PHE A N 1
ATOM 1405 C CA . PHE A 1 182 ? -13.223 -11.785 6.452 1.00 88.50 182 PHE A CA 1
ATOM 1406 C C . PHE A 1 182 ? -13.585 -12.105 4.997 1.00 88.50 182 PHE A C 1
ATOM 1408 O O . PHE A 1 182 ? -14.770 -12.077 4.667 1.00 88.50 182 PHE A O 1
ATOM 1415 N N . LYS A 1 183 ? -12.594 -12.424 4.144 1.00 87.56 183 LYS A N 1
ATOM 1416 C CA . LYS A 1 183 ? -12.728 -12.659 2.688 1.00 87.56 183 LYS A CA 1
ATOM 1417 C C . LYS A 1 183 ? -13.319 -11.475 1.916 1.00 87.56 183 LYS A C 1
ATOM 1419 O O . LYS A 1 183 ? -13.732 -11.616 0.770 1.00 87.56 183 LYS A O 1
ATOM 1424 N N . ALA A 1 184 ? -13.341 -10.304 2.540 1.00 86.62 184 ALA A N 1
ATOM 1425 C CA . ALA A 1 184 ? -13.884 -9.077 1.993 1.00 86.62 184 ALA A CA 1
ATOM 1426 C C . ALA A 1 184 ? -13.038 -7.891 2.454 1.00 86.62 184 ALA A C 1
ATOM 1428 O O . ALA A 1 184 ? -12.457 -7.895 3.541 1.00 86.62 184 ALA A O 1
ATOM 1429 N N . LYS A 1 185 ? -12.992 -6.846 1.627 1.00 86.25 185 LYS A N 1
ATOM 1430 C CA . LYS A 1 185 ? -12.352 -5.579 1.995 1.00 86.25 185 LYS A CA 1
ATOM 1431 C C . LYS A 1 185 ? -13.073 -4.966 3.190 1.00 86.25 185 LYS A C 1
ATOM 1433 O O . LYS A 1 185 ? -14.294 -5.040 3.257 1.00 86.25 185 LYS A O 1
ATOM 1438 N N . THR A 1 186 ? -12.339 -4.280 4.062 1.00 85.88 186 THR A N 1
ATOM 1439 C CA . THR A 1 186 ? -12.821 -3.753 5.353 1.00 85.88 186 THR A CA 1
ATOM 1440 C C . THR A 1 186 ? -14.209 -3.095 5.306 1.00 85.88 186 THR A C 1
ATOM 1442 O O . THR A 1 186 ? -15.067 -3.434 6.109 1.00 85.88 186 THR A O 1
ATOM 1445 N N . PHE A 1 187 ? -14.476 -2.215 4.334 1.00 86.50 187 PHE A N 1
ATOM 1446 C CA . PHE A 1 187 ? -15.772 -1.517 4.216 1.00 86.50 187 PHE A CA 1
ATOM 1447 C C . PHE A 1 187 ? -16.822 -2.239 3.362 1.00 86.50 187 PHE A C 1
ATOM 1449 O O . PHE A 1 187 ? -17.951 -1.778 3.253 1.00 86.50 187 PHE A O 1
ATOM 1456 N N . TYR A 1 188 ? -16.458 -3.351 2.731 1.00 87.94 188 TYR A N 1
ATOM 1457 C CA . TYR A 1 188 ? -17.360 -4.196 1.943 1.00 87.94 188 TYR A CA 1
ATOM 1458 C C . TYR A 1 188 ? -17.859 -5.404 2.746 1.00 87.94 188 TYR A C 1
ATOM 1460 O O . TYR A 1 188 ? -18.612 -6.221 2.224 1.00 87.94 188 TYR A O 1
ATOM 1468 N N . ILE A 1 189 ? -17.446 -5.522 4.009 1.00 88.00 189 ILE A N 1
ATOM 1469 C CA . ILE A 1 189 ? -17.949 -6.538 4.930 1.00 88.00 189 ILE A CA 1
ATOM 1470 C C . ILE A 1 189 ? -19.437 -6.250 5.217 1.00 88.00 189 ILE A C 1
ATOM 1472 O O . ILE A 1 189 ? -19.795 -5.085 5.407 1.00 88.00 189 ILE A O 1
ATOM 1476 N N . PRO A 1 190 ? -20.313 -7.270 5.246 1.00 89.12 190 PRO A N 1
ATOM 1477 C CA . PRO A 1 190 ? -21.719 -7.101 5.608 1.00 89.12 190 PRO A CA 1
ATOM 1478 C C . PRO A 1 190 ? -21.928 -6.565 7.031 1.00 89.12 190 PRO A C 1
ATOM 1480 O O . PRO A 1 190 ? -21.185 -6.918 7.946 1.00 89.12 190 PRO A O 1
ATOM 1483 N N . VAL A 1 191 ? -22.993 -5.785 7.244 1.00 90.00 191 VAL A N 1
ATOM 1484 C CA . VAL A 1 191 ? -23.305 -5.158 8.547 1.00 90.00 191 VAL A CA 1
ATOM 1485 C C . VAL A 1 191 ? -23.469 -6.176 9.683 1.00 90.00 191 VAL A C 1
ATOM 1487 O O . VAL A 1 191 ? -23.070 -5.893 10.809 1.00 90.00 191 VAL A O 1
ATOM 1490 N N . HIS A 1 192 ? -23.974 -7.384 9.411 1.00 88.94 192 HIS A N 1
ATOM 1491 C CA . HIS A 1 192 ? -24.139 -8.421 10.441 1.00 88.94 192 HIS A CA 1
ATOM 1492 C C . HIS A 1 192 ? -22.807 -8.899 11.046 1.00 88.94 192 HIS A C 1
ATOM 1494 O O . HIS A 1 192 ? -22.778 -9.313 12.199 1.00 88.94 192 HIS A O 1
ATOM 1500 N N . ARG A 1 193 ? -21.688 -8.777 10.315 1.00 89.06 193 ARG A N 1
ATOM 1501 C CA . ARG A 1 193 ? -20.341 -9.143 10.798 1.00 89.06 193 ARG A CA 1
ATOM 1502 C C . ARG A 1 193 ? -19.605 -7.979 11.461 1.00 89.06 193 ARG A C 1
ATOM 1504 O O . ARG A 1 193 ? -18.410 -8.069 11.731 1.00 89.06 193 ARG A O 1
ATOM 1511 N N . PHE A 1 194 ? -20.294 -6.867 11.712 1.00 90.75 194 PHE A N 1
ATOM 1512 C CA . PHE A 1 194 ? -19.703 -5.689 12.339 1.00 90.75 194 PHE A CA 1
ATOM 1513 C C . PHE A 1 194 ? -19.135 -5.998 13.729 1.00 90.75 194 PHE A C 1
ATOM 1515 O O . PHE A 1 194 ? -18.004 -5.616 14.015 1.00 90.75 194 PHE A O 1
ATOM 1522 N N . ALA A 1 195 ? -19.876 -6.736 14.560 1.00 90.19 195 ALA A N 1
ATOM 1523 C CA . ALA A 1 195 ? -19.425 -7.104 15.903 1.00 90.19 195 ALA A CA 1
ATOM 1524 C C . ALA A 1 195 ? -18.135 -7.946 15.867 1.00 90.19 195 ALA A C 1
ATOM 1526 O O . ALA A 1 195 ? -17.201 -7.675 16.621 1.00 90.19 195 ALA A O 1
ATOM 1527 N N . GLU A 1 196 ? -18.045 -8.903 14.936 1.00 91.62 196 GLU A N 1
ATOM 1528 C CA . GLU A 1 196 ? -16.835 -9.706 14.710 1.00 91.62 196 GLU A CA 1
ATOM 1529 C C . GLU A 1 196 ? -15.644 -8.836 14.284 1.00 91.62 196 GLU A C 1
ATOM 1531 O O . GLU A 1 196 ? -14.536 -9.004 14.793 1.00 91.62 196 GLU A O 1
ATOM 1536 N N . LEU A 1 197 ? -15.859 -7.892 13.358 1.00 90.75 197 LEU A N 1
ATOM 1537 C CA . LEU A 1 197 ? -14.808 -6.994 12.875 1.00 90.75 197 LEU A CA 1
ATOM 1538 C C . LEU A 1 197 ? -14.296 -6.073 13.987 1.00 90.75 197 LEU A C 1
ATOM 1540 O O . LEU A 1 197 ? -13.087 -5.878 14.112 1.00 90.75 197 LEU A O 1
ATOM 1544 N N . VAL A 1 198 ? -15.200 -5.527 14.801 1.00 91.62 198 VAL A N 1
ATOM 1545 C CA . VAL A 1 198 ? -14.836 -4.706 15.959 1.00 91.62 198 VAL A CA 1
ATOM 1546 C C . VAL A 1 198 ? -14.027 -5.539 16.946 1.00 91.62 198 VAL A C 1
ATOM 1548 O O . VAL A 1 198 ? -12.913 -5.146 17.270 1.00 91.62 198 VAL A O 1
ATOM 1551 N N . ALA A 1 199 ? -14.507 -6.718 17.353 1.00 91.56 199 ALA A N 1
ATOM 1552 C CA . ALA A 1 199 ? -13.774 -7.594 18.270 1.00 91.56 199 ALA A CA 1
ATOM 1553 C C . ALA A 1 199 ? -12.370 -7.946 17.743 1.00 91.56 199 ALA A C 1
ATOM 1555 O O . ALA A 1 199 ? -11.388 -7.911 18.490 1.00 91.56 199 ALA A O 1
ATOM 1556 N N . TYR A 1 200 ? -12.251 -8.205 16.438 1.00 91.88 200 TYR A N 1
ATOM 1557 C CA . TYR A 1 200 ? -10.968 -8.435 15.782 1.00 91.88 200 TYR A CA 1
ATOM 1558 C C . TYR A 1 200 ? -10.029 -7.223 15.898 1.00 91.88 200 TYR A C 1
ATOM 1560 O O . TYR A 1 200 ? -8.872 -7.385 16.293 1.00 91.88 200 TYR A O 1
ATOM 1568 N N . LEU A 1 201 ? -10.519 -6.012 15.613 1.00 90.00 201 LEU A N 1
ATOM 1569 C CA . LEU A 1 201 ? -9.737 -4.777 15.728 1.00 90.00 201 LEU A CA 1
ATOM 1570 C C . LEU A 1 201 ? -9.340 -4.476 17.178 1.00 90.00 201 LEU A C 1
ATOM 1572 O O . LEU A 1 201 ? -8.179 -4.159 17.426 1.00 90.00 201 LEU A O 1
ATOM 1576 N N . LEU A 1 202 ? -10.257 -4.638 18.136 1.00 90.69 202 LEU A N 1
ATOM 1577 C CA . LEU A 1 202 ? -9.976 -4.446 19.561 1.00 90.69 202 LEU A CA 1
ATOM 1578 C C . LEU A 1 202 ? -8.883 -5.407 20.045 1.00 90.69 202 LEU A C 1
ATOM 1580 O O . LEU A 1 202 ? -7.920 -4.970 20.671 1.00 90.69 202 LEU A O 1
ATOM 1584 N N . SER A 1 203 ? -8.961 -6.690 19.668 1.00 89.62 203 SER A N 1
ATOM 1585 C CA . SER A 1 203 ? -7.923 -7.671 20.017 1.00 89.62 203 SER A CA 1
ATOM 1586 C C . SER A 1 203 ? -6.548 -7.300 19.452 1.00 89.62 203 SER A C 1
ATOM 1588 O O . SER A 1 203 ? -5.533 -7.506 20.112 1.00 89.62 203 SER A O 1
ATOM 1590 N N . HIS A 1 204 ? -6.501 -6.711 18.252 1.00 87.38 204 HIS A N 1
ATOM 1591 C CA . HIS A 1 204 ? -5.258 -6.240 17.648 1.00 87.38 204 HIS A CA 1
ATOM 1592 C C . HIS A 1 204 ? -4.707 -5.006 18.368 1.00 87.38 204 HIS A C 1
ATOM 1594 O O . HIS A 1 204 ? -3.496 -4.924 18.562 1.00 87.38 204 HIS A O 1
ATOM 1600 N N . ILE A 1 205 ? -5.569 -4.075 18.791 1.00 87.12 205 ILE A N 1
ATOM 1601 C CA . ILE A 1 205 ? -5.182 -2.897 19.582 1.00 87.12 205 ILE A CA 1
ATOM 1602 C C . ILE A 1 205 ? -4.612 -3.330 20.936 1.00 87.12 205 ILE A C 1
ATOM 1604 O O . ILE A 1 205 ? -3.527 -2.889 21.306 1.00 87.12 205 ILE A O 1
ATOM 1608 N N . ASP A 1 206 ? -5.275 -4.247 21.636 1.00 86.12 206 ASP A N 1
ATOM 1609 C CA . ASP A 1 206 ? -4.831 -4.737 22.947 1.00 86.12 206 ASP A CA 1
ATOM 1610 C C . ASP A 1 206 ? -3.524 -5.542 22.887 1.00 86.12 206 ASP A C 1
ATOM 1612 O O . ASP A 1 206 ? -2.804 -5.636 23.880 1.00 86.12 206 ASP A O 1
ATOM 1616 N N . GLN A 1 207 ? -3.187 -6.118 21.731 1.00 84.56 207 GLN A N 1
ATOM 1617 C CA . GLN A 1 207 ? -1.927 -6.838 21.533 1.00 84.56 207 GLN A CA 1
ATOM 1618 C C . GLN A 1 207 ? -0.718 -5.921 21.297 1.00 84.56 207 GLN A C 1
ATOM 1620 O O . GLN A 1 207 ? 0.414 -6.407 21.394 1.00 84.56 207 GLN A O 1
ATOM 1625 N N . THR A 1 208 ? -0.934 -4.630 21.013 1.00 84.81 208 THR A N 1
ATOM 1626 C CA . THR A 1 208 ? 0.153 -3.641 20.881 1.00 84.81 208 THR A CA 1
ATOM 1627 C C . THR A 1 208 ? 0.864 -3.425 22.219 1.00 84.81 208 THR A C 1
ATOM 1629 O O . THR A 1 208 ? 0.309 -3.715 23.283 1.00 84.81 208 THR A O 1
ATOM 1632 N N . ILE A 1 209 ? 2.110 -2.947 22.188 1.00 80.94 209 ILE A N 1
ATOM 1633 C CA . ILE A 1 209 ? 2.899 -2.724 23.408 1.00 80.94 209 ILE A CA 1
ATOM 1634 C C . ILE A 1 209 ? 2.209 -1.648 24.251 1.00 80.94 209 ILE A C 1
ATOM 1636 O O . ILE A 1 209 ? 1.915 -1.893 25.420 1.00 80.94 209 ILE A O 1
ATOM 1640 N N . VAL A 1 210 ? 1.832 -0.523 23.636 1.00 82.69 210 VAL A N 1
ATOM 1641 C CA . VAL A 1 210 ? 1.040 0.541 24.273 1.00 82.69 210 VAL A CA 1
ATOM 1642 C C . VAL A 1 210 ? -0.287 0.011 24.812 1.00 82.69 210 VAL A C 1
ATOM 1644 O O . VAL A 1 210 ? -0.645 0.331 25.943 1.00 82.69 210 VAL A O 1
ATOM 1647 N N . GLY A 1 211 ? -0.993 -0.843 24.064 1.00 84.44 211 GLY A N 1
ATOM 1648 C CA . GLY A 1 211 ? -2.249 -1.449 24.517 1.00 84.44 211 GLY A CA 1
ATOM 1649 C C . GLY A 1 211 ? -2.088 -2.269 25.802 1.00 84.44 211 GLY A C 1
ATOM 1650 O O . GLY A 1 211 ? -2.879 -2.120 26.738 1.00 84.44 211 GLY A O 1
ATOM 1651 N N . LYS A 1 212 ? -1.023 -3.076 25.888 1.00 83.94 212 LYS A N 1
ATOM 1652 C CA . LYS A 1 212 ? -0.677 -3.851 27.093 1.00 83.94 212 LYS A CA 1
ATOM 1653 C C . LYS A 1 212 ? -0.248 -2.952 28.251 1.00 83.94 212 LYS A C 1
ATOM 1655 O O . LYS A 1 212 ? -0.689 -3.160 29.381 1.00 83.94 212 LYS A O 1
ATOM 1660 N N . THR A 1 213 ? 0.577 -1.939 27.984 1.00 83.12 213 THR A N 1
ATOM 1661 C CA . THR A 1 213 ? 1.041 -0.986 29.000 1.00 83.12 213 THR A CA 1
ATOM 1662 C C . THR A 1 213 ? -0.115 -0.169 29.574 1.00 83.12 213 THR A C 1
ATOM 1664 O O . THR A 1 213 ? -0.215 -0.019 30.788 1.00 83.12 213 THR A O 1
ATOM 1667 N N . ASN A 1 214 ? -1.033 0.308 28.742 1.00 85.06 214 ASN A N 1
ATOM 1668 C CA . ASN A 1 214 ? -2.212 1.039 29.197 1.00 85.06 214 ASN A CA 1
ATOM 1669 C C . ASN A 1 214 ? -3.135 0.165 30.045 1.00 85.06 214 ASN A C 1
ATOM 1671 O O . ASN A 1 214 ? -3.582 0.620 31.094 1.00 85.06 214 ASN A O 1
ATOM 1675 N N . ARG A 1 215 ? -3.338 -1.107 29.666 1.00 83.06 215 ARG A N 1
ATOM 1676 C CA . ARG A 1 215 ? -4.080 -2.066 30.499 1.00 83.06 215 ARG A CA 1
ATOM 1677 C C . ARG A 1 215 ? -3.436 -2.221 31.880 1.00 83.06 215 ARG A C 1
ATOM 1679 O O . ARG A 1 215 ? -4.154 -2.244 32.869 1.00 83.06 215 ARG A O 1
ATOM 1686 N N . SER A 1 216 ? -2.102 -2.272 31.959 1.00 79.44 216 SER A N 1
ATOM 1687 C CA . SER A 1 216 ? -1.392 -2.341 33.249 1.00 79.44 216 SER A CA 1
ATOM 1688 C C . SER A 1 216 ? -1.515 -1.069 34.098 1.00 79.44 216 SER A C 1
ATOM 1690 O O . SER A 1 216 ? -1.306 -1.120 35.303 1.00 79.44 216 SER A O 1
ATOM 1692 N N . ARG A 1 217 ? -1.852 0.066 33.475 1.00 82.44 217 ARG A N 1
ATOM 1693 C CA . ARG A 1 217 ? -2.024 1.376 34.122 1.00 82.44 217 ARG A CA 1
ATOM 1694 C C . ARG A 1 217 ? -3.496 1.764 34.314 1.00 82.44 217 ARG A C 1
ATOM 1696 O O . ARG A 1 217 ? -3.759 2.916 34.632 1.00 82.44 217 ARG A O 1
ATOM 1703 N N . GLU A 1 218 ? -4.434 0.850 34.053 1.00 83.19 218 GLU A N 1
ATOM 1704 C CA . GLU A 1 218 ? -5.889 1.105 34.052 1.00 83.19 218 GLU A CA 1
ATOM 1705 C C . GLU A 1 218 ? -6.334 2.253 33.119 1.00 83.19 218 GLU A C 1
ATOM 1707 O O . GLU A 1 218 ? -7.401 2.845 33.273 1.00 83.19 218 GLU A O 1
ATOM 1712 N N . ILE A 1 219 ? -5.537 2.556 32.090 1.00 84.00 219 ILE A N 1
ATOM 1713 C CA . ILE A 1 219 ? -5.858 3.572 31.085 1.00 84.00 219 ILE A CA 1
ATOM 1714 C C . ILE A 1 219 ? -6.691 2.924 29.974 1.00 84.00 219 ILE A C 1
ATOM 1716 O O . ILE A 1 219 ? -6.322 1.891 29.410 1.00 84.00 219 ILE A O 1
ATOM 1720 N N . ARG A 1 220 ? -7.817 3.552 29.615 1.00 82.38 220 ARG A N 1
ATOM 1721 C CA . ARG A 1 220 ? -8.710 3.070 28.549 1.00 82.38 220 ARG A CA 1
ATOM 1722 C C . ARG A 1 220 ? -8.041 3.173 27.167 1.00 82.38 220 ARG A C 1
ATOM 1724 O O . ARG A 1 220 ? -7.643 4.254 26.735 1.00 82.38 220 ARG A O 1
ATOM 1731 N N . ASN A 1 221 ? -7.979 2.054 26.438 1.00 82.25 221 ASN A N 1
ATOM 1732 C CA . ASN A 1 221 ? -7.366 1.983 25.102 1.00 82.25 221 ASN A CA 1
ATOM 1733 C C . ASN A 1 221 ? -8.237 2.599 23.996 1.00 82.25 221 ASN A C 1
ATOM 1735 O O . ASN A 1 221 ? -7.722 3.275 23.098 1.00 82.25 221 ASN A O 1
ATOM 1739 N N . TYR A 1 222 ? -9.548 2.377 24.074 1.00 86.19 222 TYR A N 1
ATOM 1740 C CA . TYR A 1 222 ? -10.534 2.739 23.059 1.00 86.19 222 TYR A CA 1
ATOM 1741 C C . TYR A 1 222 ? -11.899 3.047 23.695 1.00 86.19 222 TYR A C 1
ATOM 1743 O O . TYR A 1 222 ? -12.188 2.654 24.829 1.00 86.19 222 TYR A O 1
ATOM 1751 N N . GLU A 1 223 ? -12.736 3.756 22.944 1.00 85.62 223 GLU A N 1
ATOM 1752 C CA . GLU A 1 223 ? -14.128 4.061 23.295 1.00 85.62 223 GLU A CA 1
ATOM 1753 C C . GLU A 1 223 ? -15.075 2.966 22.792 1.00 85.62 223 GLU A C 1
ATOM 1755 O O . GLU A 1 223 ? -14.800 2.307 21.778 1.00 85.62 223 GLU A O 1
ATOM 1760 N N . THR A 1 224 ? -16.193 2.756 23.489 1.00 88.38 224 THR A N 1
ATOM 1761 C CA . THR A 1 224 ? -17.215 1.809 23.022 1.00 88.38 224 THR A CA 1
ATOM 1762 C C . THR A 1 224 ? -17.964 2.383 21.819 1.00 88.38 224 THR A C 1
ATOM 1764 O O . THR A 1 224 ? -17.956 3.590 21.572 1.00 88.38 224 THR A O 1
ATOM 1767 N N . TYR A 1 225 ? -18.625 1.517 21.046 1.00 86.06 225 TYR A N 1
ATOM 1768 C CA . TYR A 1 225 ? -19.414 1.965 19.897 1.00 86.06 225 TYR A CA 1
ATOM 1769 C C . TYR A 1 225 ? -20.537 2.933 20.306 1.00 86.06 225 TYR A C 1
ATOM 1771 O O . TYR A 1 225 ? -20.789 3.907 19.603 1.00 86.06 225 TYR A O 1
ATOM 1779 N N . GLU A 1 226 ? -21.179 2.700 21.452 1.00 84.19 226 GLU A N 1
ATOM 1780 C CA . GLU A 1 226 ? -22.275 3.533 21.960 1.00 84.19 226 GLU A CA 1
ATOM 1781 C C . GLU A 1 226 ? -21.797 4.918 22.410 1.00 84.19 226 GLU A C 1
ATOM 1783 O O . GLU A 1 226 ? -22.402 5.924 22.041 1.00 84.19 226 GLU A O 1
ATOM 1788 N N . GLU A 1 227 ? -20.674 4.988 23.134 1.00 85.62 227 GLU A N 1
ATOM 1789 C CA . GLU A 1 227 ? -20.047 6.256 23.528 1.00 85.62 227 GLU A CA 1
ATOM 1790 C C . GLU A 1 227 ? -19.585 7.053 22.299 1.00 85.62 227 GLU A C 1
ATOM 1792 O O . GLU A 1 227 ? -19.810 8.262 22.211 1.00 85.62 227 GLU A O 1
ATOM 1797 N N . TYR A 1 228 ? -18.978 6.373 21.322 1.00 85.19 228 TYR A N 1
ATOM 1798 C CA . TYR A 1 228 ? -18.534 6.994 20.076 1.00 85.19 228 TYR A CA 1
ATOM 1799 C C . TYR A 1 228 ? -19.717 7.536 19.265 1.00 85.19 228 TYR A C 1
ATOM 1801 O O . TYR A 1 228 ? -19.673 8.663 18.770 1.00 85.19 228 TYR A O 1
ATOM 1809 N N . LEU A 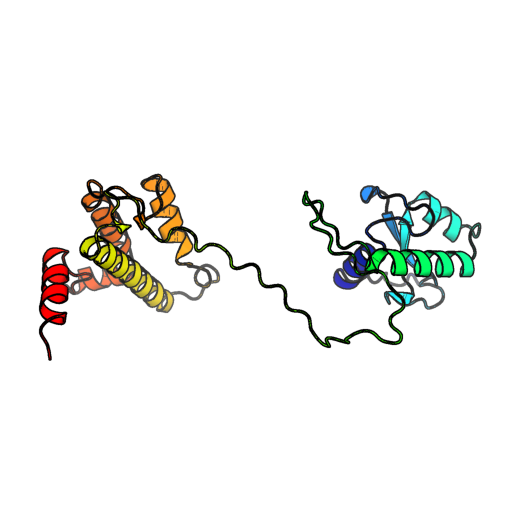1 229 ? -20.801 6.762 19.165 1.00 87.12 229 LEU A N 1
ATOM 1810 C CA . LEU A 1 229 ? -22.026 7.184 18.494 1.00 87.12 229 LEU A CA 1
ATOM 1811 C C . LEU A 1 229 ? -22.661 8.388 19.196 1.00 87.12 229 LEU A C 1
ATOM 1813 O O . LEU A 1 229 ? -23.090 9.322 18.522 1.00 87.12 229 LEU A O 1
ATOM 1817 N N . ALA A 1 230 ? -22.694 8.396 20.531 1.00 83.62 230 ALA A N 1
ATOM 1818 C CA . ALA A 1 230 ? -23.183 9.533 21.302 1.00 83.62 230 ALA A CA 1
ATOM 1819 C C . ALA A 1 230 ? -22.383 10.802 20.969 1.00 83.62 230 ALA A C 1
ATOM 1821 O O . ALA A 1 230 ? -22.974 11.820 20.617 1.00 83.62 230 ALA A O 1
ATOM 1822 N N . LYS A 1 231 ? -21.045 10.731 20.959 1.00 81.81 231 LYS A N 1
ATOM 1823 C CA . LYS A 1 231 ? -20.188 11.873 20.592 1.00 81.81 231 LYS A CA 1
ATOM 1824 C C . LYS A 1 231 ? -20.420 12.376 19.169 1.00 81.81 231 LYS A C 1
ATOM 1826 O O . LYS A 1 231 ? -20.408 13.584 18.957 1.00 81.81 231 LYS A O 1
ATOM 1831 N N . GLN A 1 232 ? -20.664 11.484 18.207 1.00 75.31 232 GLN A N 1
ATOM 1832 C CA . GLN A 1 232 ? -21.004 11.904 16.842 1.00 75.31 232 GLN A CA 1
ATOM 1833 C C . 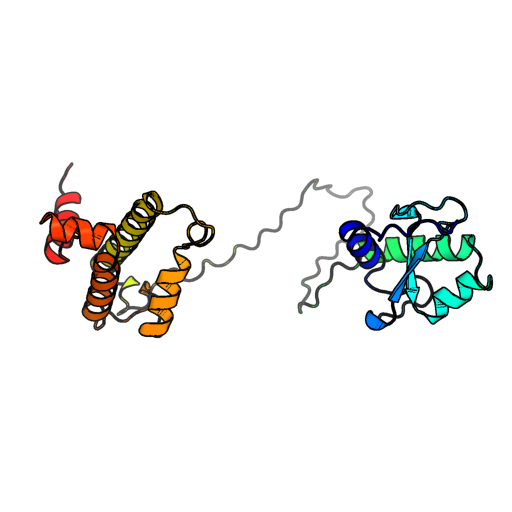GLN A 1 232 ? -22.332 12.663 16.784 1.00 75.31 232 GLN A C 1
ATOM 1835 O O . GLN A 1 232 ? -22.429 13.648 16.063 1.00 75.31 232 GLN A O 1
ATOM 1840 N N . ARG A 1 233 ? -23.324 12.254 17.582 1.00 67.56 233 ARG A N 1
ATOM 1841 C CA . ARG A 1 233 ? -24.635 12.919 17.647 1.00 67.56 233 ARG A CA 1
ATOM 1842 C C . ARG A 1 233 ? -24.576 14.284 18.339 1.00 67.56 233 ARG A C 1
ATOM 1844 O O . ARG A 1 233 ? -25.310 15.179 17.948 1.00 67.56 233 ARG A O 1
ATOM 1851 N N . PHE A 1 234 ? -23.702 14.458 19.333 1.00 59.59 234 PHE A N 1
ATOM 1852 C CA . PHE A 1 234 ? -23.524 15.741 20.031 1.00 59.59 234 PHE A CA 1
ATOM 1853 C C . PHE A 1 234 ? -22.601 16.729 19.293 1.00 59.59 234 PHE A C 1
ATOM 1855 O O . PHE A 1 234 ? -22.663 17.928 19.552 1.00 59.59 234 PHE A O 1
ATOM 1862 N N . GLY A 1 235 ? -21.771 16.254 18.357 1.00 53.78 235 GLY A N 1
ATOM 1863 C CA . GLY A 1 235 ? -20.931 17.104 17.503 1.00 53.78 235 GLY A CA 1
ATOM 1864 C C . GLY A 1 235 ? -21.690 17.850 16.395 1.00 53.78 235 GLY A C 1
ATOM 1865 O O . GLY A 1 235 ? -21.174 18.830 15.873 1.00 53.78 235 GLY A O 1
ATOM 1866 N N . GLU A 1 236 ? -22.913 17.426 16.057 1.00 48.31 236 GLU A N 1
ATOM 1867 C CA . GLU A 1 236 ? -23.823 18.135 15.134 1.00 48.31 236 GLU A CA 1
ATOM 1868 C C . GLU A 1 236 ? -24.645 19.236 15.832 1.00 48.31 236 GLU A C 1
ATOM 1870 O O . GLU A 1 236 ? -25.316 20.026 15.171 1.00 48.31 236 GLU A O 1
ATOM 1875 N N . SER A 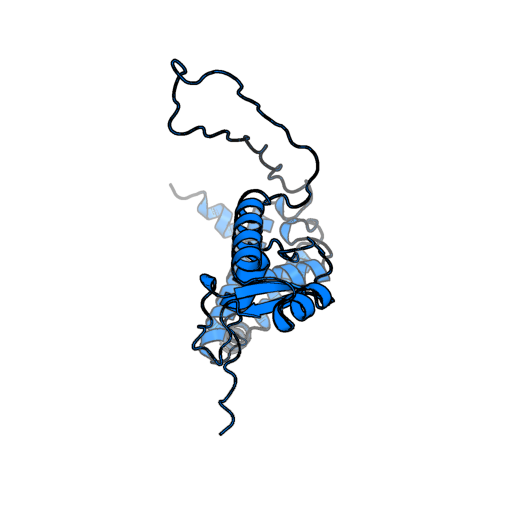1 237 ? -24.581 19.319 17.165 1.00 42.22 237 SER A N 1
ATOM 1876 C CA . SER A 1 237 ? -25.311 20.284 17.994 1.00 42.22 237 SER A CA 1
ATOM 1877 C C . SER A 1 237 ? -24.363 21.242 18.721 1.00 42.22 237 SER A C 1
ATOM 1879 O O . SER A 1 237 ? -24.388 21.359 19.946 1.00 42.22 237 SER A O 1
ATOM 1881 N N . SER A 1 238 ? -23.489 21.918 17.984 1.00 29.75 238 SER A N 1
ATOM 1882 C CA . SER A 1 238 ? -22.823 23.135 18.459 1.00 29.75 238 SER A CA 1
ATOM 1883 C C . SER A 1 238 ? -22.854 24.169 17.329 1.00 29.75 238 SER A C 1
ATOM 1885 O O . SER A 1 238 ? -22.249 23.901 16.290 1.00 29.75 238 SER A O 1
ATOM 1887 N N . PRO A 1 239 ? -23.627 25.265 17.476 1.00 42.91 239 PRO A N 1
ATOM 1888 C CA . PRO A 1 239 ? -23.659 26.369 16.516 1.00 42.91 239 PRO A CA 1
ATOM 1889 C C . PRO A 1 239 ? -22.346 27.159 16.482 1.00 42.91 239 PRO A C 1
ATOM 1891 O O . PRO A 1 239 ? -21.641 27.193 17.517 1.00 42.91 239 PRO A O 1
#

Radius of gyration: 31.71 Å; chains: 1; bounding box: 77×43×80 Å

Foldseek 3Di:
DDDDDDDQDPVLVVVQCLLLVCAALQPRHNPNVQKDKDFLQDVVNVTDSDNLRIHIHGPVVNVCVVVPVAHSVNRNVSSVVSNVVSVVPPPDDDDDDPDDDDDDDCPDDDDDVDDDDDDPPPPDPPDADPQWLLNVVLLVVQLVVLLVLLVVLLVVLVVPDDDPVNVPPDSVVVQVVCCVVQVDGPRNRGPVCSVVSVVVSLVSQCPRPVNVVCVVVVHDSDDDSVVSVVVVVVVVPDD